Protein AF-A0A6G0JC64-F1 (afdb_monomer_lite)

Foldseek 3Di:
DDDDPVNVVVVVVVVVVVVVVVVVCQQPDQAPDKFWDWDFADAADPLRDPSHFDQVDPVPDPPDRGDRPQDDSSRTDIWIWTGGPFKIWIQDPNDNDIDIDGPVVQDDPVPPPDDDDDPPRPDDDPDAAEAEAEEEPPDDPVVVVVVVVVVVVVVVVGDPRHHYWYWYDYQWIWTWDPPDPPDIDIDIHGPVDDDDPVRD

Secondary structure (DSSP, 8-state):
----HHHHHHHHHHHHHHHHHHHHHHHH-S-SEEEEEEEEPPBPBTTB-SSSB-----TT-TT--------GGGGEEEEEEEE-SSEEEEE-SSSS-EEEEEGGGSS-TTS----S-------SS-PPPEEEEEEE--S-HHHHHHHHHHHHHHHHTS-TT-EEEEEEESSEEEEEE---SS--EEEEEETTS---TT--

InterPro domains:
  IPR006896 Sec23/Sec24, trunk domain [PF04811] (126-200)
  IPR012478 GSG1-like [PF07803] (6-111)
  IPR036465 von Willebrand factor A-like domain superfamily [G3DSA:3.40.50.410] (127-200)
  IPR036465 von Willebrand factor A-like domain superfamily [SSF53300] (128-199)
  IPR037364 Protein transport protein Sec23 [PTHR11141] (127-200)

Radius of gyration: 28.79 Å; chains: 1; bounding box: 60×41×97 Å

Structure (mmCIF, N/CA/C/O backbone):
data_AF-A0A6G0JC64-F1
#
_entry.id   AF-A0A6G0JC64-F1
#
loop_
_atom_site.group_PDB
_atom_site.id
_atom_site.type_symbol
_atom_site.label_atom_id
_atom_site.label_alt_id
_atom_site.label_comp_id
_atom_site.label_asym_id
_atom_site.label_entity_id
_atom_site.label_seq_id
_atom_site.pdbx_PDB_ins_code
_atom_site.Cartn_x
_atom_site.Cartn_y
_atom_site.Cartn_z
_atom_site.occupancy
_atom_site.B_iso_or_equiv
_atom_site.auth_seq_id
_atom_site.auth_comp_id
_atom_site.auth_asym_id
_atom_site.auth_atom_id
_atom_site.pdbx_PDB_model_num
ATOM 1 N N . MET A 1 1 ? 3.961 -5.144 64.491 1.00 47.62 1 MET A N 1
ATOM 2 C CA . MET A 1 1 ? 4.486 -3.776 64.262 1.00 47.62 1 MET A CA 1
ATOM 3 C C . MET A 1 1 ? 3.365 -2.904 63.701 1.00 47.62 1 MET A C 1
ATOM 5 O O . MET A 1 1 ? 2.869 -3.201 62.625 1.00 47.62 1 MET A O 1
ATOM 9 N N . LYS A 1 2 ? 2.897 -1.884 64.439 1.00 52.53 2 LYS A N 1
ATOM 10 C CA . LYS A 1 2 ? 1.881 -0.928 63.954 1.00 52.53 2 LYS A CA 1
ATOM 11 C C . LYS A 1 2 ? 2.565 0.073 63.019 1.00 52.53 2 LYS A C 1
ATOM 13 O O . LYS A 1 2 ? 3.224 0.995 63.485 1.00 52.53 2 LYS A O 1
ATOM 18 N N . THR A 1 3 ? 2.426 -0.098 61.709 1.00 57.31 3 THR A N 1
ATOM 19 C CA . THR A 1 3 ? 2.830 0.934 60.742 1.00 57.31 3 THR A CA 1
ATOM 20 C C . THR A 1 3 ? 1.951 2.172 60.947 1.00 57.31 3 THR A C 1
ATOM 22 O O . THR A 1 3 ? 0.728 2.094 60.806 1.00 57.31 3 THR A O 1
ATOM 25 N N . SER A 1 4 ? 2.566 3.297 61.323 1.00 67.69 4 SER A N 1
ATOM 26 C CA . SER A 1 4 ? 1.898 4.587 61.554 1.00 67.69 4 SER A CA 1
ATOM 27 C C . SER A 1 4 ? 1.113 5.042 60.315 1.00 67.69 4 SER A C 1
ATOM 29 O O . SER A 1 4 ? 1.555 4.823 59.188 1.00 67.69 4 SER A O 1
ATOM 31 N N . SER A 1 5 ? -0.040 5.698 60.496 1.00 65.44 5 SER A N 1
ATOM 32 C CA . SER A 1 5 ? -0.856 6.239 59.393 1.00 65.44 5 SER A CA 1
ATOM 33 C C . SER A 1 5 ? -0.048 7.145 58.457 1.00 65.44 5 SER A C 1
ATOM 35 O O . SER A 1 5 ? -0.212 7.060 57.245 1.00 65.44 5 SER A O 1
ATOM 37 N N . ARG A 1 6 ? 0.905 7.909 59.010 1.00 71.19 6 ARG A N 1
ATOM 38 C CA . ARG A 1 6 ? 1.861 8.740 58.258 1.00 71.19 6 ARG A CA 1
ATOM 39 C C . ARG A 1 6 ? 2.758 7.926 57.323 1.00 71.19 6 ARG A C 1
ATOM 41 O O . ARG A 1 6 ? 3.046 8.381 56.226 1.00 71.19 6 ARG A O 1
ATOM 48 N N . CYS A 1 7 ? 3.156 6.719 57.726 1.00 74.56 7 CYS A N 1
ATOM 49 C CA . CYS A 1 7 ? 3.978 5.819 56.914 1.00 74.56 7 CYS A CA 1
ATOM 50 C C . CYS A 1 7 ? 3.194 5.287 55.701 1.00 74.56 7 CYS A C 1
ATOM 52 O O . CYS A 1 7 ? 3.742 5.220 54.607 1.00 74.56 7 CYS A O 1
ATOM 54 N N . ARG A 1 8 ? 1.888 5.013 55.854 1.00 79.12 8 ARG A N 1
ATOM 55 C CA . ARG A 1 8 ? 1.011 4.605 54.738 1.00 79.12 8 ARG A CA 1
ATOM 56 C C . ARG A 1 8 ? 0.777 5.732 53.729 1.00 79.12 8 ARG A C 1
ATOM 58 O O . ARG A 1 8 ? 0.785 5.480 52.528 1.00 79.12 8 ARG A O 1
ATOM 65 N N . THR A 1 9 ? 0.600 6.967 54.202 1.00 81.50 9 THR A N 1
ATOM 66 C CA . THR A 1 9 ? 0.446 8.139 53.325 1.00 81.50 9 THR A CA 1
ATOM 67 C C . THR A 1 9 ? 1.731 8.435 52.553 1.00 81.50 9 THR A C 1
ATOM 69 O O . THR A 1 9 ? 1.666 8.659 51.350 1.00 81.50 9 THR A O 1
ATOM 72 N N . LEU A 1 10 ? 2.894 8.363 53.211 1.00 86.25 10 LEU A N 1
ATOM 73 C CA . LEU A 1 10 ? 4.200 8.520 52.558 1.00 86.25 10 LEU A CA 1
ATOM 74 C C . LEU A 1 10 ? 4.425 7.453 51.484 1.00 86.25 10 LEU A C 1
ATOM 76 O O . LEU A 1 10 ? 4.795 7.791 50.367 1.00 86.25 10 LEU A O 1
ATOM 80 N N . LEU A 1 11 ? 4.117 6.189 51.795 1.00 87.00 11 LEU A N 1
ATOM 81 C CA . LEU A 1 11 ? 4.228 5.085 50.842 1.00 87.00 11 LEU A CA 1
ATOM 82 C C . LEU A 1 11 ? 3.331 5.299 49.611 1.00 87.00 11 LEU A C 1
ATOM 84 O O . LEU A 1 11 ? 3.778 5.102 48.487 1.00 87.00 11 LEU A O 1
ATOM 88 N N . SER A 1 12 ? 2.086 5.743 49.814 1.00 87.94 12 SER A N 1
ATOM 89 C CA . SER A 1 12 ? 1.147 6.032 48.722 1.00 87.94 12 SER A CA 1
ATOM 90 C C . SER A 1 12 ? 1.631 7.180 47.834 1.00 87.94 12 SER A C 1
ATOM 92 O O . SER A 1 12 ? 1.629 7.058 46.610 1.00 87.94 12 SER A O 1
ATOM 94 N N . VAL A 1 13 ? 2.103 8.276 48.434 1.00 92.75 13 VAL A N 1
ATOM 95 C CA . VAL A 1 13 ? 2.650 9.413 47.681 1.00 92.75 13 VAL A CA 1
ATOM 96 C C . VAL A 1 13 ? 3.868 8.973 46.870 1.00 92.75 13 VAL A C 1
ATOM 98 O O . VAL A 1 13 ? 3.916 9.231 45.671 1.00 92.75 13 VAL A O 1
ATOM 101 N N . SER A 1 14 ? 4.803 8.233 47.473 1.00 91.81 14 SER A N 1
ATOM 102 C CA . SER A 1 14 ? 5.968 7.698 46.761 1.00 91.81 14 SER A CA 1
ATOM 103 C C . SER A 1 14 ? 5.574 6.789 45.594 1.00 91.81 14 SER A C 1
ATOM 105 O O . SER A 1 14 ? 6.099 6.959 44.498 1.00 91.81 14 SER A O 1
ATOM 107 N N . LEU A 1 15 ? 4.618 5.873 45.783 1.00 91.75 15 LEU A N 1
ATOM 108 C CA . LEU A 1 15 ? 4.133 4.989 44.715 1.00 91.75 15 LEU A CA 1
ATOM 109 C C . LEU A 1 15 ? 3.489 5.764 43.559 1.00 91.75 15 LEU A C 1
ATOM 111 O O . LEU A 1 15 ? 3.714 5.416 42.403 1.00 91.75 15 LEU A O 1
ATOM 115 N N . ASN A 1 16 ? 2.746 6.835 43.847 1.00 93.38 16 ASN A N 1
ATOM 116 C CA . ASN A 1 16 ? 2.176 7.700 42.811 1.00 93.38 16 ASN A CA 1
ATOM 117 C C . ASN A 1 16 ? 3.259 8.463 42.035 1.00 93.38 16 ASN A C 1
ATOM 119 O O . ASN A 1 16 ? 3.164 8.572 40.816 1.00 93.38 16 ASN A O 1
ATOM 123 N N . PHE A 1 17 ? 4.314 8.937 42.704 1.00 95.44 17 PHE A N 1
ATOM 124 C CA . PHE A 1 17 ? 5.460 9.544 42.019 1.00 95.44 17 PHE A CA 1
ATOM 125 C C . PHE A 1 17 ? 6.176 8.550 41.101 1.00 95.44 17 PHE A C 1
ATOM 127 O O . PHE A 1 17 ? 6.481 8.891 39.961 1.00 95.44 17 PHE A O 1
ATOM 134 N N . PHE A 1 18 ? 6.395 7.312 41.557 1.00 94.50 18 PHE A N 1
ATOM 135 C CA . PHE A 1 18 ? 6.964 6.263 40.707 1.00 94.50 18 PHE A CA 1
ATOM 136 C C . PHE A 1 18 ? 6.046 5.922 39.528 1.00 94.50 18 PHE A C 1
ATOM 138 O O . PHE A 1 18 ? 6.525 5.800 38.404 1.00 94.50 18 PHE A O 1
ATOM 145 N N . ALA A 1 19 ? 4.732 5.830 39.749 1.00 93.81 19 ALA A N 1
ATOM 146 C CA . ALA A 1 19 ? 3.764 5.590 38.682 1.00 93.81 19 ALA A CA 1
ATOM 147 C C . ALA A 1 19 ? 3.762 6.721 37.639 1.00 93.81 19 ALA A C 1
ATOM 149 O O . ALA A 1 19 ? 3.740 6.451 36.436 1.00 93.81 19 ALA A O 1
ATOM 150 N N . LEU A 1 20 ? 3.842 7.980 38.082 1.00 93.06 20 LEU A N 1
ATOM 151 C CA . LEU A 1 20 ? 3.943 9.139 37.199 1.00 93.06 20 LEU A CA 1
ATOM 152 C C . LEU A 1 20 ? 5.249 9.111 36.398 1.00 93.06 20 LEU A C 1
ATOM 154 O O . LEU A 1 20 ? 5.228 9.340 35.193 1.00 93.06 20 LEU A O 1
ATOM 158 N N . PHE A 1 21 ? 6.370 8.781 37.045 1.00 93.88 21 PHE A N 1
ATOM 159 C CA . PHE A 1 21 ? 7.664 8.656 36.381 1.00 93.88 21 PHE A CA 1
ATOM 160 C C . PHE A 1 21 ? 7.626 7.590 35.282 1.00 93.88 21 PHE A C 1
ATOM 162 O O . PHE A 1 21 ? 7.929 7.902 34.135 1.00 93.88 21 PHE A O 1
ATOM 169 N N . PHE A 1 22 ?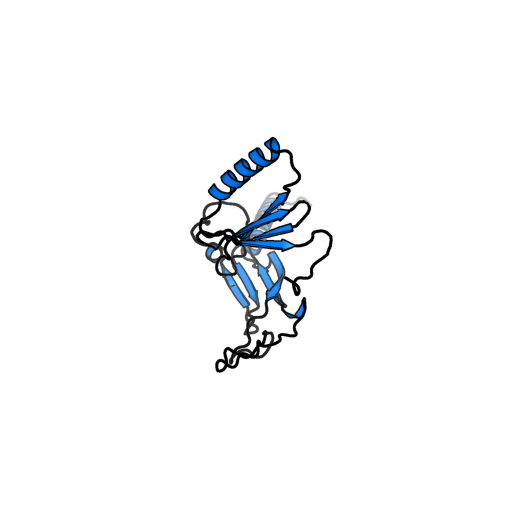 7.159 6.374 35.588 1.00 89.69 22 PHE A N 1
ATOM 170 C CA . PHE A 1 22 ? 7.031 5.311 34.585 1.00 89.69 22 PHE A CA 1
ATOM 171 C C . PHE A 1 22 ? 6.069 5.677 33.457 1.00 89.69 22 PHE A C 1
ATOM 173 O O . PHE A 1 22 ? 6.342 5.358 32.302 1.00 89.69 22 PHE A O 1
ATOM 180 N N . SER A 1 23 ? 4.982 6.387 33.766 1.00 90.94 23 SER A N 1
ATOM 181 C CA . SER A 1 23 ? 4.055 6.882 32.746 1.00 90.94 23 SER A CA 1
ATOM 182 C C . SER A 1 23 ? 4.748 7.883 31.820 1.00 90.94 23 SER A C 1
ATOM 184 O O . SER A 1 23 ? 4.704 7.724 30.607 1.00 90.94 23 SER A O 1
ATOM 186 N N . ILE A 1 24 ? 5.457 8.875 32.364 1.00 89.44 24 ILE A N 1
ATOM 187 C CA . ILE A 1 24 ? 6.187 9.873 31.568 1.00 89.44 24 ILE A CA 1
ATOM 188 C C . ILE A 1 24 ? 7.279 9.205 30.722 1.00 89.44 24 ILE A C 1
ATOM 190 O O . ILE A 1 24 ? 7.394 9.495 29.533 1.00 89.44 24 ILE A O 1
ATOM 194 N N . THR A 1 25 ? 8.049 8.275 31.295 1.00 87.00 25 THR A N 1
ATOM 195 C CA . THR A 1 25 ? 9.066 7.519 30.553 1.00 87.00 25 THR A CA 1
ATOM 196 C C . THR A 1 25 ? 8.441 6.703 29.424 1.00 87.00 25 THR A C 1
ATOM 198 O O . THR A 1 25 ? 8.985 6.682 28.321 1.00 87.00 25 THR A O 1
ATOM 201 N N . ALA A 1 26 ? 7.278 6.089 29.657 1.00 84.94 26 ALA A N 1
ATOM 202 C CA . ALA A 1 26 ? 6.531 5.410 28.609 1.00 84.94 26 ALA A CA 1
ATOM 203 C C . ALA A 1 26 ? 6.077 6.394 27.519 1.00 84.94 26 ALA A C 1
ATOM 205 O O . ALA A 1 26 ? 6.248 6.109 26.347 1.00 84.94 26 ALA A O 1
ATOM 206 N N . PHE A 1 27 ? 5.581 7.587 27.844 1.00 84.06 27 PHE A N 1
ATOM 207 C CA . PHE A 1 27 ? 5.155 8.548 26.814 1.00 84.06 27 PHE A CA 1
ATOM 208 C C . PHE A 1 27 ? 6.303 9.121 25.967 1.00 84.06 27 PHE A C 1
ATOM 210 O O . PHE A 1 27 ? 6.076 9.490 24.815 1.00 84.06 27 PHE A O 1
ATOM 217 N N . ILE A 1 28 ? 7.513 9.215 26.524 1.00 83.00 28 ILE A N 1
ATOM 218 C CA . ILE A 1 28 ? 8.681 9.803 25.846 1.00 83.00 28 ILE A CA 1
ATOM 219 C C . ILE A 1 28 ? 9.498 8.748 25.088 1.00 83.00 28 ILE A C 1
ATOM 221 O O . ILE A 1 28 ? 10.202 9.089 24.139 1.00 83.00 28 ILE A O 1
ATOM 225 N N . THR A 1 29 ? 9.432 7.472 25.481 1.00 87.94 29 THR A N 1
ATOM 226 C CA . THR A 1 29 ? 10.233 6.442 24.811 1.00 87.94 29 THR A CA 1
ATOM 227 C C . THR A 1 29 ? 9.787 6.219 23.368 1.00 87.94 29 THR A C 1
ATOM 229 O O . THR A 1 29 ? 8.597 6.159 23.055 1.00 87.94 29 THR A O 1
ATOM 232 N N . ASN A 1 30 ? 10.773 6.047 22.488 1.00 81.94 30 ASN A N 1
ATOM 233 C CA . ASN A 1 30 ? 10.575 5.803 21.060 1.00 81.94 30 ASN A CA 1
ATOM 234 C C . ASN A 1 30 ? 10.652 4.317 20.686 1.00 81.94 30 ASN A C 1
ATOM 236 O O . ASN A 1 30 ? 10.781 3.985 19.514 1.00 81.94 30 ASN A O 1
ATOM 240 N N . TYR A 1 31 ? 10.582 3.430 21.679 1.00 86.69 31 TYR A N 1
ATOM 241 C CA . TYR A 1 31 ? 10.773 1.984 21.530 1.00 86.69 31 TYR A CA 1
ATOM 242 C C . TYR A 1 31 ? 9.509 1.190 21.878 1.00 86.69 31 TYR A C 1
ATOM 244 O O . TYR A 1 31 ? 9.585 0.106 22.448 1.00 86.69 31 TYR A O 1
ATOM 252 N N . TRP A 1 32 ? 8.329 1.735 21.577 1.00 85.38 32 TRP A N 1
ATOM 253 C CA . TRP A 1 32 ? 7.066 1.028 21.823 1.00 85.38 32 TRP A CA 1
ATOM 254 C C . TRP A 1 32 ? 6.934 -0.180 20.910 1.00 85.38 32 TRP A C 1
ATOM 256 O O . TRP A 1 32 ? 6.569 -1.265 21.354 1.00 85.38 32 TRP A O 1
ATOM 266 N N . CYS A 1 33 ? 7.270 0.022 19.638 1.00 82.31 33 CYS A N 1
ATOM 267 C CA . CYS A 1 33 ? 7.334 -1.029 18.642 1.00 82.31 33 CYS A CA 1
ATOM 268 C C . CYS A 1 33 ? 8.705 -0.978 17.984 1.00 82.31 33 CYS A C 1
ATOM 270 O O . CYS A 1 33 ? 9.116 0.065 17.477 1.00 82.31 33 CYS A O 1
ATOM 272 N N . VAL A 1 34 ? 9.393 -2.114 17.990 1.00 89.06 34 VAL A N 1
ATOM 273 C CA . VAL A 1 34 ? 10.654 -2.311 17.279 1.00 89.06 34 VAL A CA 1
ATOM 274 C C . VAL A 1 34 ? 10.408 -3.370 16.222 1.00 89.06 34 VAL A C 1
ATOM 276 O O . VAL A 1 34 ? 9.784 -4.396 16.499 1.00 89.06 34 VAL A O 1
ATOM 279 N N . GLY A 1 35 ? 10.864 -3.115 15.004 1.00 87.00 35 GLY A N 1
ATOM 280 C CA . GLY A 1 35 ? 10.650 -4.036 13.906 1.00 87.00 35 GLY A CA 1
ATOM 281 C C . GLY A 1 35 ? 11.587 -3.794 12.741 1.00 87.00 35 GLY A C 1
ATOM 282 O O . GLY A 1 35 ? 12.363 -2.843 12.698 1.00 87.00 35 GLY A O 1
ATOM 283 N N . THR A 1 36 ? 11.493 -4.692 11.771 1.00 85.75 36 THR A N 1
ATOM 284 C CA . THR A 1 36 ? 12.200 -4.579 10.500 1.00 85.75 36 THR A CA 1
ATOM 285 C C . THR A 1 36 ? 11.186 -4.412 9.386 1.00 85.75 36 THR A C 1
ATOM 287 O O . THR A 1 36 ? 10.270 -5.228 9.257 1.00 85.75 36 THR A O 1
ATOM 290 N N . GLN A 1 37 ? 11.350 -3.386 8.561 1.00 78.38 37 GLN A N 1
ATOM 291 C CA . GLN A 1 37 ? 10.519 -3.165 7.387 1.00 78.38 37 GLN A CA 1
ATOM 292 C C . GLN A 1 37 ? 11.254 -3.627 6.130 1.00 78.38 37 GLN A C 1
ATOM 294 O O . GLN A 1 37 ? 12.411 -3.276 5.914 1.00 78.38 37 GLN A O 1
ATOM 299 N N . ARG A 1 38 ? 10.568 -4.385 5.270 1.00 81.38 38 ARG A N 1
ATOM 300 C CA . ARG A 1 38 ? 11.043 -4.671 3.911 1.00 81.38 38 ARG A CA 1
ATOM 301 C C . ARG A 1 38 ? 10.841 -3.435 3.038 1.00 81.38 38 ARG A C 1
ATOM 303 O O . ARG A 1 38 ? 9.704 -3.023 2.819 1.00 81.38 38 ARG A O 1
ATOM 310 N N . VAL A 1 39 ? 11.926 -2.860 2.532 1.00 78.56 39 VAL A N 1
ATOM 311 C CA . VAL A 1 39 ? 11.917 -1.679 1.657 1.00 78.56 39 VAL A CA 1
ATOM 312 C C . VAL A 1 39 ? 12.642 -2.018 0.361 1.00 78.56 39 VAL A C 1
ATOM 314 O O . VAL A 1 39 ? 13.636 -2.737 0.373 1.00 78.56 39 VAL A O 1
ATOM 317 N N . ALA A 1 40 ? 12.141 -1.538 -0.777 1.00 74.81 40 ALA A N 1
ATOM 318 C CA . ALA A 1 40 ? 12.812 -1.745 -2.057 1.00 74.81 40 ALA A CA 1
ATOM 319 C C . ALA A 1 40 ? 14.183 -1.049 -2.064 1.00 74.81 40 ALA A C 1
ATOM 321 O O . ALA A 1 40 ? 14.303 0.097 -1.624 1.00 74.81 40 ALA A O 1
ATOM 322 N N . LYS A 1 41 ? 15.208 -1.730 -2.584 1.00 79.75 41 LYS A N 1
ATOM 323 C CA . LYS A 1 41 ? 16.545 -1.153 -2.747 1.00 79.75 41 LYS A CA 1
ATOM 324 C C . LYS A 1 41 ? 16.490 0.081 -3.662 1.00 79.75 41 LYS A C 1
ATOM 326 O O . LYS A 1 41 ? 15.889 0.014 -4.739 1.00 79.75 41 LYS A O 1
ATOM 331 N N . PRO A 1 42 ? 17.103 1.211 -3.264 1.00 77.19 42 PRO A N 1
ATOM 332 C CA . PRO A 1 42 ? 17.191 2.388 -4.120 1.00 77.19 42 PRO A CA 1
ATOM 333 C C . PRO A 1 42 ? 18.097 2.108 -5.326 1.00 77.19 42 PRO A C 1
ATOM 335 O O . PRO A 1 42 ? 18.870 1.151 -5.331 1.00 77.19 42 PRO A O 1
ATOM 338 N N . LYS A 1 43 ? 18.026 2.953 -6.357 1.00 74.56 43 LYS A N 1
ATOM 339 C CA . LYS A 1 43 ? 18.935 2.854 -7.509 1.00 74.56 43 LYS A CA 1
ATOM 340 C C . LYS A 1 43 ? 20.364 3.200 -7.091 1.00 74.56 43 LYS A C 1
ATOM 342 O O . LYS A 1 43 ? 20.557 4.123 -6.300 1.00 74.56 43 LYS A O 1
ATOM 347 N N . CYS A 1 44 ? 21.349 2.491 -7.635 1.00 74.19 44 CYS A N 1
ATOM 348 C CA . CYS A 1 44 ? 22.747 2.853 -7.416 1.00 74.19 44 CYS A CA 1
ATOM 349 C C . CYS A 1 44 ? 23.038 4.238 -8.010 1.00 74.19 44 CYS A C 1
ATOM 351 O O . CYS A 1 44 ? 22.551 4.587 -9.087 1.00 74.19 44 CYS A O 1
ATOM 353 N N . SER A 1 45 ? 23.814 5.038 -7.283 1.00 69.19 45 SER A N 1
ATOM 354 C CA . SER A 1 45 ? 24.246 6.375 -7.696 1.00 69.19 45 SER A CA 1
ATOM 355 C C . SER A 1 45 ? 25.764 6.476 -7.561 1.00 69.19 45 SER A C 1
ATOM 357 O O . SER A 1 45 ? 26.400 5.598 -6.982 1.00 69.19 45 SER A O 1
ATOM 359 N N . LYS A 1 46 ? 26.374 7.566 -8.041 1.00 71.75 46 LYS A N 1
ATOM 360 C CA . LYS A 1 46 ? 27.825 7.785 -7.875 1.00 71.75 46 LYS A CA 1
ATOM 361 C C . LYS A 1 46 ? 28.273 7.802 -6.406 1.00 71.75 46 LYS A C 1
ATOM 363 O O . LYS A 1 46 ? 29.446 7.574 -6.140 1.00 71.75 46 LYS A O 1
ATOM 368 N N . LEU A 1 47 ? 27.351 8.077 -5.481 1.00 66.38 47 LEU A N 1
ATOM 369 C CA . LEU A 1 47 ? 27.601 8.098 -4.041 1.00 66.38 47 LEU A CA 1
ATOM 370 C C . LEU A 1 47 ? 27.327 6.736 -3.380 1.00 66.38 47 LEU A C 1
ATOM 372 O O . LEU A 1 47 ? 27.872 6.450 -2.322 1.00 66.38 47 LEU A O 1
ATOM 376 N N . ARG A 1 48 ? 26.494 5.890 -4.002 1.00 67.81 48 ARG A N 1
ATOM 377 C CA . ARG A 1 48 ? 25.971 4.661 -3.401 1.00 67.81 48 ARG A CA 1
ATOM 378 C C . ARG A 1 48 ? 26.185 3.460 -4.317 1.00 67.81 48 ARG A C 1
ATOM 380 O O . ARG A 1 48 ? 25.453 3.279 -5.290 1.00 67.81 48 ARG A O 1
ATOM 387 N N . THR A 1 49 ? 27.160 2.630 -3.953 1.00 64.88 49 THR A N 1
ATOM 388 C CA . THR A 1 49 ? 27.564 1.416 -4.686 1.00 64.88 49 THR A CA 1
ATOM 389 C C . THR A 1 49 ? 27.171 0.110 -3.986 1.00 64.88 49 THR A C 1
ATOM 391 O O . THR A 1 49 ? 27.242 -0.951 -4.600 1.00 64.88 49 THR A O 1
ATOM 394 N N . HIS A 1 50 ? 26.736 0.165 -2.721 1.00 68.69 50 HIS A N 1
ATOM 395 C CA . HIS A 1 50 ? 26.312 -0.995 -1.930 1.00 68.69 50 HIS A CA 1
ATOM 396 C C . HIS A 1 50 ? 24.824 -0.902 -1.541 1.00 68.69 50 HIS A C 1
ATOM 398 O O . HIS A 1 50 ? 24.279 0.189 -1.361 1.00 68.69 50 HIS A O 1
ATOM 404 N N . GLN A 1 51 ? 24.156 -2.060 -1.412 1.00 73.56 51 GLN A N 1
ATOM 405 C CA . GLN A 1 51 ? 22.724 -2.174 -1.068 1.00 73.56 51 GLN A CA 1
ATOM 406 C C . GLN A 1 51 ? 21.810 -1.309 -1.962 1.00 73.56 51 GLN A C 1
ATOM 408 O O . GLN A 1 51 ? 20.934 -0.586 -1.485 1.00 73.56 51 GLN A O 1
ATOM 413 N N . CYS A 1 52 ? 22.045 -1.352 -3.269 1.00 73.75 52 CYS A N 1
ATOM 414 C CA . CYS A 1 52 ? 21.301 -0.613 -4.280 1.00 73.75 52 CYS A CA 1
ATOM 415 C C . CYS A 1 52 ? 21.090 -1.498 -5.514 1.00 73.75 52 CYS A C 1
ATOM 417 O O . CYS A 1 52 ? 21.818 -2.471 -5.705 1.00 73.75 52 CYS A O 1
ATOM 419 N N . ILE A 1 53 ? 20.084 -1.179 -6.329 1.00 73.94 53 ILE A N 1
ATOM 420 C CA . ILE A 1 53 ? 19.838 -1.874 -7.594 1.00 73.94 53 ILE A CA 1
ATOM 421 C C . ILE A 1 53 ? 20.555 -1.116 -8.703 1.00 73.94 53 ILE A C 1
ATOM 423 O O . ILE A 1 53 ? 20.219 0.038 -8.999 1.00 73.94 53 ILE A O 1
ATOM 427 N N . ASP A 1 54 ? 21.534 -1.772 -9.317 1.00 71.00 54 ASP A N 1
ATOM 428 C CA . ASP A 1 54 ? 22.183 -1.271 -10.518 1.00 71.00 54 ASP A CA 1
ATOM 429 C C . ASP A 1 54 ? 21.389 -1.723 -11.748 1.00 71.00 54 ASP A C 1
ATOM 431 O O . ASP A 1 54 ? 21.314 -2.907 -12.078 1.00 71.00 54 ASP A O 1
ATOM 435 N N . TYR A 1 55 ? 20.767 -0.757 -12.418 1.00 65.06 55 TYR A N 1
ATOM 436 C CA . TYR A 1 55 ? 20.085 -0.977 -13.691 1.00 65.06 55 TYR A CA 1
ATOM 437 C C . TYR A 1 55 ? 21.000 -0.703 -14.887 1.00 65.06 55 TYR A C 1
ATOM 439 O O . TYR A 1 55 ? 20.494 -0.554 -15.994 1.00 65.06 55 TYR A O 1
ATOM 447 N N . GLY A 1 56 ? 22.323 -0.610 -14.695 1.00 58.47 56 GLY A N 1
ATOM 448 C CA . GLY A 1 56 ? 23.304 -0.500 -15.774 1.00 58.47 56 GLY A CA 1
ATOM 449 C C . GLY A 1 56 ? 23.033 0.665 -16.724 1.00 58.47 56 GLY A C 1
ATOM 450 O O . GLY A 1 56 ? 23.266 0.548 -17.929 1.00 58.47 56 GLY A O 1
ATOM 451 N N . VAL A 1 57 ? 22.488 1.768 -16.202 1.00 56.38 57 VAL A N 1
ATOM 452 C CA . VAL A 1 57 ? 22.169 2.950 -17.002 1.00 56.38 57 VAL A CA 1
ATOM 453 C C . VAL A 1 57 ? 23.447 3.761 -17.164 1.00 56.38 57 VAL A C 1
ATOM 455 O O . VAL A 1 57 ? 23.766 4.620 -16.349 1.00 56.38 57 VAL A O 1
ATOM 458 N N . ASN A 1 58 ? 24.177 3.507 -18.247 1.00 53.72 58 ASN A N 1
ATOM 459 C CA . ASN A 1 58 ? 24.937 4.593 -18.849 1.00 53.72 58 ASN A CA 1
ATOM 460 C C . ASN A 1 58 ? 23.907 5.510 -19.515 1.00 53.72 58 ASN A C 1
ATOM 462 O O . ASN A 1 58 ? 23.216 5.081 -20.436 1.00 53.72 58 ASN A O 1
ATOM 466 N N . GLU A 1 59 ? 23.803 6.757 -19.050 1.00 53.31 59 GLU A N 1
ATOM 467 C CA . GLU A 1 59 ? 22.873 7.788 -19.557 1.00 53.31 59 GLU A CA 1
ATOM 468 C C . GLU A 1 59 ? 22.999 8.064 -21.070 1.00 53.31 59 GLU A C 1
ATOM 470 O O . GLU A 1 59 ? 22.206 8.807 -21.639 1.00 53.31 59 GLU A O 1
ATOM 475 N N . THR A 1 60 ? 23.989 7.474 -21.738 1.00 56.28 60 THR A N 1
ATOM 476 C CA . THR A 1 60 ? 24.355 7.753 -23.124 1.00 56.28 60 THR A CA 1
ATOM 477 C C . THR A 1 60 ? 23.608 6.937 -24.180 1.00 56.28 60 THR A C 1
ATOM 479 O O . THR A 1 60 ? 23.699 7.312 -25.341 1.00 56.28 60 THR A O 1
ATOM 482 N N . ASP A 1 61 ? 22.867 5.871 -23.837 1.00 55.12 61 ASP A N 1
ATOM 483 C CA . ASP A 1 61 ? 22.161 5.055 -24.845 1.00 55.12 61 ASP A CA 1
ATOM 484 C C . ASP A 1 61 ? 20.742 4.623 -24.416 1.00 55.12 61 ASP A C 1
ATOM 486 O O . ASP A 1 61 ? 20.587 3.656 -23.664 1.00 55.12 61 ASP A O 1
ATOM 490 N N . PRO A 1 62 ? 19.675 5.258 -24.941 1.00 57.22 62 PRO A N 1
ATOM 491 C CA . PRO A 1 62 ? 18.288 4.882 -24.644 1.00 57.22 62 PRO A CA 1
ATOM 492 C C . PRO A 1 62 ? 17.854 3.536 -25.261 1.00 57.22 62 PRO A C 1
ATOM 494 O O . PRO A 1 62 ? 16.781 3.037 -24.935 1.00 57.22 62 PRO A O 1
ATOM 497 N N . ASN A 1 63 ? 18.675 2.926 -26.125 1.00 57.66 63 ASN A N 1
ATOM 498 C CA . ASN A 1 63 ? 18.362 1.674 -26.831 1.00 57.66 63 ASN A CA 1
ATOM 499 C C . ASN A 1 63 ? 18.941 0.404 -26.181 1.00 57.66 63 ASN A C 1
ATOM 501 O O . ASN A 1 63 ? 18.767 -0.695 -26.714 1.00 57.66 63 ASN A O 1
ATOM 505 N N . LYS A 1 64 ? 19.641 0.511 -25.046 1.00 47.12 64 LYS A N 1
ATOM 506 C CA . LYS A 1 64 ? 20.249 -0.653 -24.394 1.00 47.12 64 LYS A CA 1
ATOM 507 C C . LYS A 1 64 ? 19.282 -1.267 -23.377 1.00 47.12 64 LYS A C 1
ATOM 509 O O . LYS A 1 64 ? 19.112 -0.750 -22.279 1.00 47.12 64 LYS A O 1
ATOM 514 N N . VAL A 1 65 ? 18.667 -2.396 -23.735 1.00 53.19 65 VAL A N 1
ATOM 515 C CA . VAL A 1 65 ? 17.846 -3.202 -22.814 1.00 53.19 65 VAL A CA 1
ATOM 516 C C . VAL A 1 65 ? 18.752 -3.778 -21.725 1.00 53.19 65 VAL A C 1
ATOM 518 O O . VAL A 1 65 ? 19.633 -4.590 -22.016 1.00 53.19 65 VAL A O 1
ATOM 521 N N . VAL A 1 66 ? 18.561 -3.346 -20.476 1.00 54.06 66 VAL A N 1
ATOM 522 C CA . VAL A 1 66 ? 19.330 -3.853 -19.335 1.00 54.06 66 VAL A CA 1
ATOM 523 C C . VAL A 1 66 ? 18.552 -4.950 -18.623 1.00 54.06 66 VAL A C 1
ATOM 525 O O . VAL A 1 66 ? 17.411 -4.766 -18.205 1.00 54.06 66 VAL A O 1
ATOM 528 N N . TYR A 1 67 ? 19.199 -6.102 -18.476 1.00 49.03 67 TYR A N 1
ATOM 529 C CA . TYR A 1 67 ? 18.670 -7.238 -17.739 1.00 49.03 67 TYR A CA 1
ATOM 530 C C . TYR A 1 67 ? 19.073 -7.105 -16.266 1.00 49.03 67 TYR A C 1
ATOM 532 O O . TYR A 1 67 ? 20.254 -7.188 -15.934 1.00 49.03 67 TYR A O 1
ATOM 540 N N . SER A 1 68 ? 18.093 -6.873 -15.390 1.00 56.28 68 SER A N 1
ATOM 541 C CA . SER A 1 68 ? 18.261 -7.009 -13.940 1.00 56.28 68 SER A CA 1
ATOM 542 C C . SER A 1 68 ? 17.979 -8.462 -13.564 1.00 56.28 68 SER A C 1
ATOM 544 O O . SER A 1 68 ? 16.893 -8.977 -13.833 1.00 56.28 68 SER A O 1
ATOM 546 N N . TRP A 1 69 ? 18.975 -9.131 -12.985 1.00 56.38 69 TRP A N 1
ATOM 547 C CA . TRP A 1 69 ? 18.895 -10.544 -12.599 1.00 56.38 69 TRP A CA 1
ATOM 548 C C . TRP A 1 69 ? 18.459 -10.738 -11.135 1.00 56.38 69 TRP A C 1
ATOM 550 O O . TRP A 1 69 ? 18.459 -11.866 -10.653 1.00 56.38 69 TRP A O 1
ATOM 560 N N . GLU A 1 70 ? 18.083 -9.670 -10.418 1.00 59.78 70 GLU A N 1
ATOM 561 C CA . GLU A 1 70 ? 17.609 -9.768 -9.030 1.00 59.78 70 GLU A CA 1
ATOM 562 C C . GLU A 1 70 ? 16.163 -10.298 -8.994 1.00 59.78 70 GLU A C 1
ATOM 564 O O . GLU A 1 70 ? 15.200 -9.596 -9.318 1.00 59.78 70 GLU A O 1
ATOM 569 N N . THR A 1 71 ? 15.995 -11.562 -8.606 1.00 57.53 71 THR A N 1
ATOM 570 C CA . THR A 1 71 ? 14.688 -12.230 -8.521 1.00 57.53 71 THR A CA 1
ATOM 571 C C . THR A 1 71 ? 14.140 -12.257 -7.096 1.00 57.53 71 THR A C 1
ATOM 573 O O . THR A 1 71 ? 14.849 -12.574 -6.150 1.00 57.53 71 THR A O 1
ATOM 576 N N . GLY A 1 72 ? 12.836 -12.002 -6.939 1.00 68.69 72 GLY A N 1
ATOM 577 C CA . GLY A 1 72 ? 12.131 -12.232 -5.671 1.00 68.69 72 GLY A CA 1
ATOM 578 C C . GLY A 1 72 ? 12.527 -11.263 -4.552 1.00 68.69 72 GLY A C 1
ATOM 579 O O . GLY A 1 72 ? 12.312 -10.054 -4.692 1.00 68.69 72 GLY A O 1
ATOM 580 N N . ASP A 1 73 ? 13.048 -11.823 -3.454 1.00 63.56 73 ASP A N 1
ATOM 581 C CA . ASP A 1 73 ? 13.372 -11.144 -2.189 1.00 63.56 73 ASP A CA 1
ATOM 582 C C . ASP A 1 73 ? 14.665 -10.311 -2.243 1.00 63.56 73 ASP A C 1
ATOM 584 O O . ASP A 1 73 ? 14.825 -9.385 -1.448 1.00 63.56 73 ASP A O 1
ATOM 588 N N . ASP A 1 74 ? 15.537 -10.553 -3.225 1.00 70.56 74 ASP A N 1
ATOM 589 C CA . ASP A 1 74 ? 16.825 -9.855 -3.355 1.00 70.56 74 ASP A CA 1
ATOM 590 C C . ASP A 1 74 ? 16.677 -8.373 -3.717 1.00 70.56 74 ASP A C 1
ATOM 592 O O . ASP A 1 74 ? 17.613 -7.597 -3.558 1.00 70.56 74 ASP A O 1
ATOM 596 N N . ARG A 1 75 ? 15.492 -7.941 -4.159 1.00 72.56 75 ARG A N 1
ATOM 597 C CA . ARG A 1 75 ? 15.198 -6.533 -4.488 1.00 72.56 75 ARG A CA 1
ATOM 598 C C . ARG A 1 75 ? 14.894 -5.678 -3.260 1.00 72.56 75 ARG A C 1
ATOM 600 O O . ARG A 1 75 ? 14.679 -4.470 -3.385 1.00 72.56 75 ARG A O 1
ATOM 607 N N . PHE A 1 76 ? 14.837 -6.293 -2.083 1.00 75.19 76 PHE A N 1
ATOM 608 C CA . PHE A 1 76 ? 14.454 -5.636 -0.845 1.00 75.19 76 PHE A CA 1
ATOM 609 C C . PHE A 1 76 ? 15.613 -5.634 0.149 1.00 75.19 76 PHE A C 1
ATOM 611 O O . PHE A 1 76 ? 16.407 -6.569 0.219 1.00 75.19 76 PHE A O 1
ATOM 618 N N . LEU A 1 77 ? 15.702 -4.563 0.929 1.00 79.56 77 LEU A N 1
ATOM 619 C CA . LEU A 1 77 ? 16.497 -4.500 2.147 1.00 79.56 77 LEU A CA 1
ATOM 620 C C . LEU A 1 77 ? 15.567 -4.504 3.357 1.00 79.56 77 LEU A C 1
ATOM 622 O O . LEU A 1 77 ? 14.439 -4.008 3.303 1.00 79.56 77 LEU A O 1
ATOM 626 N N . PHE A 1 78 ? 16.052 -5.074 4.450 1.00 80.81 78 PHE A N 1
ATOM 627 C CA . PHE A 1 78 ? 15.384 -4.990 5.737 1.00 80.81 78 PHE A CA 1
ATOM 628 C C . PHE A 1 78 ? 15.957 -3.802 6.482 1.00 80.81 78 PHE A C 1
ATOM 630 O O . PHE A 1 78 ? 17.150 -3.761 6.756 1.00 80.81 78 PHE A O 1
ATOM 637 N N . ARG A 1 79 ? 15.096 -2.839 6.776 1.00 81.12 79 ARG A N 1
ATOM 638 C CA . ARG A 1 79 ? 15.457 -1.607 7.457 1.00 81.12 79 ARG A CA 1
ATOM 639 C C . ARG A 1 79 ? 14.932 -1.659 8.879 1.00 81.12 79 ARG A C 1
ATOM 641 O O . ARG A 1 79 ? 13.742 -1.936 9.069 1.00 81.12 79 ARG A O 1
ATOM 648 N N . GLN A 1 80 ? 15.799 -1.457 9.865 1.00 85.06 80 GLN A N 1
ATOM 649 C CA . GLN A 1 80 ? 15.360 -1.431 11.254 1.00 85.06 80 GLN A CA 1
ATOM 650 C C . GLN A 1 80 ? 14.640 -0.116 11.543 1.00 85.06 80 GLN A C 1
ATOM 652 O O . GLN A 1 80 ? 15.023 0.953 11.059 1.00 85.06 80 GLN A O 1
ATOM 657 N N . PHE A 1 81 ? 13.557 -0.205 12.304 1.00 87.06 81 PHE A N 1
ATOM 658 C CA . PHE A 1 81 ? 12.828 0.964 12.757 1.00 87.06 81 PHE A CA 1
ATOM 659 C C . PHE A 1 81 ? 12.331 0.765 14.182 1.00 87.06 81 PHE A C 1
ATOM 661 O O . PHE A 1 81 ? 12.007 -0.348 14.614 1.00 87.06 81 PHE A O 1
ATOM 668 N N . HIS A 1 82 ? 12.232 1.877 14.896 1.00 87.44 82 HIS A N 1
ATOM 669 C CA . HIS A 1 82 ? 11.606 1.928 16.200 1.00 87.44 82 HIS A CA 1
ATOM 670 C C . HIS A 1 82 ? 10.632 3.106 16.253 1.00 87.44 82 HIS A C 1
ATOM 672 O O . HIS A 1 82 ? 10.908 4.206 15.766 1.00 87.44 82 HIS A O 1
ATOM 678 N N . THR A 1 83 ? 9.448 2.864 16.807 1.00 83.06 83 THR A N 1
ATOM 679 C CA . THR A 1 83 ? 8.384 3.869 16.884 1.00 83.06 83 THR A CA 1
ATOM 680 C C . THR A 1 83 ? 7.971 4.107 18.324 1.00 83.06 83 THR A C 1
ATOM 682 O O . THR A 1 83 ? 7.697 3.156 19.060 1.00 83.06 83 THR A O 1
ATOM 685 N N . GLY A 1 84 ? 7.873 5.376 18.708 1.00 84.94 84 GLY A N 1
ATOM 686 C CA . GLY A 1 84 ? 7.150 5.832 19.890 1.00 84.94 84 GLY A CA 1
ATOM 687 C C . GLY A 1 84 ? 5.797 6.426 19.533 1.00 84.94 84 GLY A C 1
ATOM 688 O O . GLY A 1 84 ? 5.343 6.358 18.393 1.00 84.94 84 GLY A O 1
ATOM 689 N N . ILE A 1 85 ? 5.174 7.068 20.519 1.00 80.88 85 ILE A N 1
ATOM 690 C CA . ILE A 1 85 ? 3.922 7.812 20.320 1.00 80.88 85 ILE A CA 1
ATOM 691 C C . ILE A 1 85 ? 4.135 9.018 19.393 1.00 80.88 85 ILE A C 1
ATOM 693 O O . ILE A 1 85 ? 3.287 9.318 18.558 1.00 80.88 85 ILE A O 1
ATOM 697 N N . TRP A 1 86 ? 5.252 9.727 19.561 1.00 81.00 86 TRP A N 1
ATOM 698 C CA . TRP A 1 86 ? 5.471 11.035 18.936 1.00 81.00 86 TRP A CA 1
ATOM 699 C C . TRP A 1 86 ? 6.442 10.988 17.762 1.00 81.00 86 TRP A C 1
ATOM 701 O O . TRP A 1 86 ? 6.282 11.735 16.798 1.00 81.00 86 TRP A O 1
ATOM 711 N N . PHE A 1 87 ? 7.433 10.100 17.832 1.00 83.69 87 PHE A N 1
ATOM 712 C CA . PHE A 1 87 ? 8.507 10.012 16.853 1.00 83.69 87 PHE A CA 1
ATOM 713 C C . PHE A 1 87 ? 8.670 8.581 16.357 1.00 83.69 87 PHE A C 1
ATOM 715 O O . PHE A 1 87 ? 8.580 7.621 17.122 1.00 83.69 87 PHE A O 1
ATOM 722 N N . SER A 1 88 ? 8.947 8.454 15.067 1.00 85.62 88 SER A N 1
ATOM 723 C CA . SER A 1 88 ? 9.341 7.208 14.423 1.00 85.62 88 SER A CA 1
ATOM 724 C C . SER A 1 88 ? 10.736 7.392 13.854 1.00 85.62 88 SER A C 1
ATOM 726 O O . SER A 1 88 ? 10.947 8.299 13.048 1.00 85.62 88 SER A O 1
ATOM 728 N N . CYS A 1 89 ? 11.671 6.541 14.254 1.00 86.75 89 CYS A N 1
ATOM 729 C CA . CYS A 1 89 ? 13.041 6.565 13.766 1.00 86.75 89 CYS A CA 1
ATOM 730 C C . CYS A 1 89 ? 13.314 5.328 12.920 1.00 86.75 89 CYS A C 1
ATOM 732 O O . CYS A 1 89 ? 12.855 4.225 13.220 1.00 86.75 89 CYS A O 1
ATOM 734 N N . GLU A 1 90 ? 14.022 5.541 11.822 1.00 86.81 90 GLU A N 1
ATOM 735 C CA . GLU A 1 90 ? 14.333 4.520 10.833 1.00 86.81 90 GLU A CA 1
ATOM 736 C C . GLU A 1 90 ? 15.828 4.609 10.515 1.00 86.81 90 GLU A C 1
ATOM 738 O O . GLU A 1 90 ? 16.336 5.698 10.236 1.00 86.81 90 GLU A O 1
ATOM 743 N N . GLU A 1 91 ? 16.526 3.476 10.540 1.00 82.81 91 GLU A N 1
ATOM 744 C CA . GLU A 1 91 ? 17.966 3.368 10.261 1.00 82.81 91 GLU A CA 1
ATOM 745 C C . GLU A 1 91 ? 18.295 3.994 8.904 1.00 82.81 91 GLU A C 1
ATOM 747 O O . GLU A 1 91 ? 17.622 3.707 7.932 1.00 82.81 91 GLU A O 1
ATOM 752 N N . ASN A 1 92 ? 19.244 4.904 8.770 1.00 79.44 92 ASN A N 1
ATOM 753 C CA . ASN A 1 92 ? 19.551 5.520 7.484 1.00 79.44 92 ASN A CA 1
ATOM 754 C C . ASN A 1 92 ? 20.160 4.473 6.542 1.00 79.44 92 ASN A C 1
ATOM 756 O O . ASN A 1 92 ? 20.876 3.567 6.944 1.00 79.44 92 ASN A O 1
ATOM 760 N N . ILE A 1 93 ? 19.815 4.567 5.262 1.00 70.38 93 ILE A N 1
ATOM 761 C CA . ILE A 1 93 ? 20.301 3.611 4.276 1.00 70.38 93 ILE A CA 1
ATOM 762 C C . ILE A 1 93 ? 21.696 4.014 3.778 1.00 70.38 93 ILE A C 1
ATOM 764 O O . ILE A 1 93 ? 22.397 3.171 3.223 1.00 70.38 93 ILE A O 1
ATOM 768 N N . ASP A 1 94 ? 22.056 5.300 3.846 1.00 68.25 94 ASP A N 1
ATOM 769 C CA . ASP A 1 94 ? 23.342 5.828 3.359 1.00 68.25 94 ASP A CA 1
ATOM 770 C C . ASP A 1 94 ? 24.428 5.874 4.452 1.00 68.25 94 ASP A C 1
ATOM 772 O O . ASP A 1 94 ? 25.605 5.771 4.123 1.00 68.25 94 ASP A O 1
ATOM 776 N N . ASP A 1 95 ? 24.039 5.957 5.729 1.00 69.06 95 ASP A N 1
ATOM 777 C CA . ASP A 1 95 ? 24.930 6.054 6.896 1.00 69.06 95 ASP A CA 1
ATOM 778 C C . ASP A 1 95 ? 24.412 5.164 8.040 1.00 69.06 95 ASP A C 1
ATOM 780 O O . ASP A 1 95 ? 23.214 4.929 8.125 1.00 69.06 95 ASP A O 1
ATOM 784 N N . GLU A 1 96 ? 25.258 4.782 9.004 1.00 69.62 96 GLU A N 1
ATOM 785 C CA . GLU A 1 96 ? 24.842 4.086 10.249 1.00 69.62 96 GLU A CA 1
ATOM 786 C C . GLU A 1 96 ? 24.054 4.988 11.234 1.00 69.62 96 GLU A C 1
ATOM 788 O O . GLU A 1 96 ? 23.914 4.684 12.418 1.00 69.62 96 GLU A O 1
ATOM 793 N N . SER A 1 97 ? 23.573 6.145 10.774 1.00 74.12 97 SER A N 1
ATOM 794 C CA . SER A 1 97 ? 22.773 7.079 11.574 1.00 74.12 97 SER A CA 1
ATOM 795 C C . SER A 1 97 ? 21.290 6.721 11.512 1.00 74.12 97 SER A C 1
ATOM 797 O O . SER A 1 97 ? 20.849 6.091 10.566 1.00 74.12 97 SER A O 1
ATOM 799 N N . GLU A 1 98 ? 20.475 7.147 12.474 1.00 82.81 98 GLU A N 1
ATOM 800 C CA . GLU A 1 98 ? 19.015 6.981 12.412 1.00 82.81 98 GLU A CA 1
ATOM 801 C C . GLU A 1 98 ? 18.338 8.297 12.014 1.00 82.81 98 GLU A C 1
ATOM 803 O O . GLU A 1 98 ? 18.720 9.378 12.467 1.00 82.81 98 GLU A O 1
ATOM 808 N N . ILE A 1 99 ? 17.303 8.221 11.175 1.00 83.62 99 ILE A N 1
ATOM 809 C CA . ILE A 1 99 ? 16.491 9.379 10.788 1.00 83.62 99 ILE A CA 1
ATOM 810 C C . ILE A 1 99 ? 15.151 9.303 11.514 1.00 83.62 99 ILE A C 1
ATOM 812 O O . ILE A 1 99 ? 14.326 8.436 11.225 1.00 83.62 99 ILE A O 1
ATOM 816 N N . CYS A 1 100 ? 14.913 10.255 12.415 1.00 85.12 100 CYS A N 1
ATOM 817 C CA . CYS A 1 100 ? 13.666 10.381 13.165 1.00 85.12 100 CYS A CA 1
ATOM 818 C C . CYS A 1 100 ? 12.704 11.383 12.517 1.00 85.12 100 CYS A C 1
ATOM 820 O O . CYS A 1 100 ? 13.096 12.488 12.141 1.00 85.12 100 CYS A O 1
ATOM 822 N N . ARG A 1 101 ? 11.425 11.012 12.418 1.00 83.69 101 ARG A N 1
ATOM 823 C CA . ARG A 1 101 ? 10.332 11.864 11.928 1.00 83.69 101 ARG A CA 1
ATOM 824 C C . ARG A 1 101 ? 9.217 11.946 12.963 1.00 83.69 101 ARG A C 1
ATOM 826 O O . ARG A 1 101 ? 8.905 10.949 13.614 1.00 83.69 101 ARG A O 1
ATOM 833 N N . SER A 1 102 ? 8.623 13.130 13.108 1.00 79.94 102 SER A N 1
ATOM 834 C CA . SER A 1 102 ? 7.436 13.327 13.943 1.00 79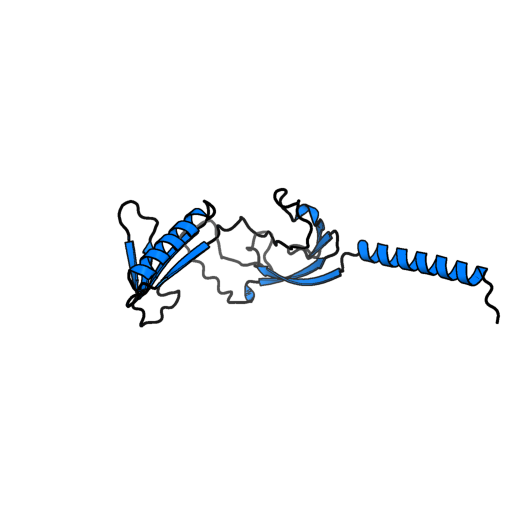.94 102 SER A CA 1
ATOM 835 C C . SER A 1 102 ? 6.209 12.722 13.264 1.00 79.94 102 SER A C 1
ATOM 837 O O . SER A 1 102 ? 6.057 12.822 12.046 1.00 79.94 102 SER A O 1
ATOM 839 N N . PHE A 1 103 ? 5.305 12.129 14.046 1.00 66.31 103 PHE A N 1
ATOM 840 C CA . PHE A 1 103 ? 4.047 11.584 13.528 1.00 66.31 103 PHE A CA 1
ATOM 841 C C . PHE A 1 103 ? 3.170 12.657 12.853 1.00 66.31 103 PHE A C 1
ATOM 843 O O . PHE A 1 103 ? 2.427 12.354 11.923 1.00 66.31 103 PHE A O 1
ATOM 850 N N . ILE A 1 104 ? 3.304 13.922 13.267 1.00 60.53 104 ILE A N 1
ATOM 851 C CA . ILE A 1 104 ? 2.565 15.065 12.704 1.00 60.53 104 ILE A CA 1
ATOM 852 C C . ILE A 1 104 ? 2.991 15.351 11.252 1.00 60.53 104 ILE A C 1
ATOM 854 O O . ILE A 1 104 ? 2.171 15.792 10.453 1.00 60.53 104 ILE A O 1
ATOM 858 N N . ASP A 1 105 ? 4.235 15.031 10.885 1.00 57.62 105 ASP A N 1
ATOM 859 C CA . ASP A 1 105 ? 4.777 15.291 9.544 1.00 57.62 105 ASP A CA 1
ATOM 860 C C . ASP A 1 105 ? 4.477 14.162 8.541 1.00 57.62 105 ASP A C 1
ATOM 862 O O . ASP A 1 105 ? 4.757 14.294 7.349 1.00 57.62 105 ASP A O 1
ATOM 866 N N . LEU A 1 106 ? 3.949 13.024 9.010 1.00 53.19 106 LEU A N 1
ATOM 867 C CA . LEU A 1 106 ? 3.659 11.851 8.174 1.00 53.19 106 LEU A CA 1
ATOM 868 C C . LEU A 1 106 ? 2.272 11.908 7.518 1.00 53.19 106 LEU A C 1
ATOM 870 O O . LEU A 1 106 ? 2.047 11.208 6.530 1.00 53.19 106 LEU A O 1
ATOM 874 N N . ALA A 1 107 ? 1.359 12.736 8.030 1.00 47.88 107 ALA A N 1
ATOM 875 C CA . ALA A 1 107 ? 0.031 12.919 7.459 1.00 47.88 107 ALA A CA 1
ATOM 876 C C . ALA A 1 107 ? -0.018 14.207 6.608 1.00 47.88 107 ALA A C 1
ATOM 878 O O . ALA A 1 107 ? 0.282 15.286 7.122 1.00 47.88 107 ALA A O 1
ATOM 879 N N . PRO A 1 108 ? -0.409 14.158 5.321 1.00 48.09 108 PRO A N 1
ATOM 880 C CA . PRO A 1 108 ? -0.700 15.350 4.544 1.00 48.09 108 PRO A CA 1
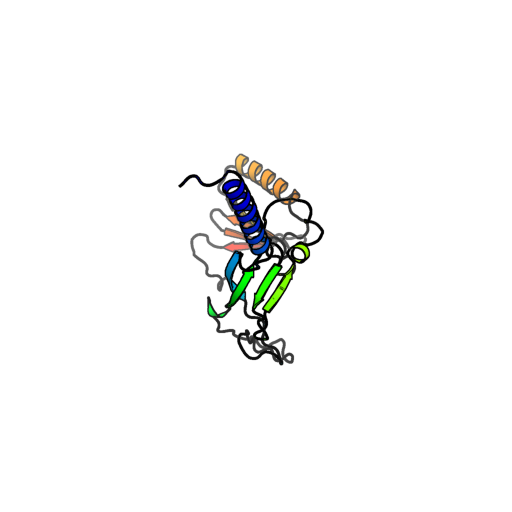ATOM 881 C C . PRO A 1 108 ? -1.823 16.114 5.243 1.00 48.09 108 PRO A C 1
ATOM 883 O O . PRO A 1 108 ? -2.777 15.523 5.754 1.00 48.09 108 PRO A O 1
ATOM 886 N N . ALA A 1 109 ? -1.713 17.443 5.253 1.00 51.50 109 ALA A N 1
ATOM 887 C CA . ALA A 1 109 ? -2.597 18.338 6.002 1.00 51.50 109 ALA A CA 1
ATOM 888 C C . ALA A 1 109 ? -4.103 18.163 5.693 1.00 51.50 109 ALA A C 1
ATOM 890 O O . ALA A 1 109 ? -4.939 18.641 6.454 1.00 51.50 109 ALA A O 1
ATOM 891 N N . SER A 1 110 ? -4.459 17.466 4.608 1.00 52.84 110 SER A N 1
ATOM 892 C CA . SER A 1 110 ? -5.835 17.172 4.203 1.00 52.84 110 SER A CA 1
ATOM 893 C C . SER A 1 110 ? -6.549 16.101 5.040 1.00 52.84 110 SER A C 1
ATOM 895 O O . SER A 1 110 ? -7.772 16.041 4.980 1.00 52.84 110 SER A O 1
ATOM 897 N N . GLU A 1 111 ? -5.840 15.274 5.820 1.00 51.47 111 GLU A N 1
ATOM 898 C CA . GLU A 1 111 ? -6.442 14.173 6.609 1.00 51.47 111 GLU A CA 1
ATOM 899 C C . GLU A 1 111 ? -6.166 14.264 8.123 1.00 51.47 111 GLU A C 1
ATOM 901 O O . GLU A 1 111 ? -6.504 13.360 8.883 1.00 51.47 111 GLU A O 1
ATOM 906 N N . ALA A 1 112 ? -5.600 15.378 8.602 1.00 49.09 112 ALA A N 1
ATOM 907 C CA . ALA A 1 112 ? -5.209 15.554 10.006 1.00 49.09 112 ALA A CA 1
ATOM 908 C C . ALA A 1 112 ? -6.386 15.649 11.006 1.00 49.09 112 ALA A C 1
ATOM 910 O O . ALA A 1 112 ? -6.161 15.749 12.213 1.00 49.09 112 ALA A O 1
ATOM 911 N N . LEU A 1 113 ? -7.640 15.607 10.539 1.00 44.31 113 LEU A N 1
ATOM 912 C CA . LEU A 1 113 ? -8.831 15.711 11.382 1.00 44.31 113 LEU A CA 1
ATOM 913 C C . LEU A 1 113 ? -9.678 14.430 11.369 1.00 44.31 113 LEU A C 1
ATOM 915 O O . LEU A 1 113 ? -10.842 14.458 10.994 1.00 44.31 113 LEU A O 1
ATOM 919 N N . GLN A 1 114 ? -9.132 13.309 11.838 1.00 46.31 114 GLN A N 1
ATOM 920 C CA . GLN A 1 114 ? -9.958 12.263 12.450 1.00 46.31 114 GLN A CA 1
ATOM 921 C C . GLN A 1 114 ? -9.107 11.434 13.422 1.00 46.31 114 GLN A C 1
ATOM 923 O O . GLN A 1 114 ? -8.180 10.728 13.037 1.00 46.31 114 GLN A O 1
ATOM 928 N N . LEU A 1 115 ? -9.430 11.541 14.711 1.00 48.78 115 LEU A N 1
ATOM 929 C CA . LEU A 1 115 ? -8.908 10.696 15.784 1.00 48.78 115 LEU A CA 1
ATOM 930 C C . LEU A 1 115 ? -9.065 9.204 15.442 1.00 48.78 115 LEU A C 1
ATOM 932 O O . LEU A 1 115 ? -10.185 8.729 15.266 1.00 48.78 115 LEU A O 1
ATOM 936 N N . GLY A 1 116 ? -7.951 8.466 15.434 1.00 46.06 116 GLY A N 1
ATOM 937 C CA . GLY A 1 116 ? -7.935 7.003 15.409 1.00 46.06 116 GLY A CA 1
ATOM 938 C C . GLY A 1 116 ? -6.813 6.432 14.547 1.00 46.06 116 GLY A C 1
ATOM 939 O O . GLY A 1 116 ? -6.939 6.386 13.332 1.00 46.06 116 GLY A O 1
ATOM 940 N N . LEU A 1 117 ? -5.733 5.997 15.204 1.00 49.88 117 LEU A N 1
ATOM 941 C CA . LEU A 1 117 ? -4.680 5.082 14.739 1.00 49.88 117 LEU A CA 1
ATOM 942 C C . LEU A 1 117 ? -4.884 4.502 13.318 1.00 49.88 117 LEU A C 1
ATOM 944 O O . LEU A 1 117 ? -5.369 3.383 13.154 1.00 49.88 117 LEU A O 1
ATOM 948 N N . ARG A 1 118 ? -4.473 5.239 12.282 1.00 44.19 118 ARG A N 1
ATOM 949 C CA . ARG A 1 118 ? -4.387 4.727 10.910 1.00 44.19 118 ARG A CA 1
ATOM 950 C C . ARG A 1 118 ? -3.010 5.077 10.360 1.00 44.19 118 ARG A C 1
ATOM 952 O O . ARG A 1 118 ? -2.755 6.204 9.956 1.00 44.19 118 ARG A O 1
ATOM 959 N N . LEU A 1 119 ? -2.100 4.105 10.402 1.00 48.94 119 LEU A N 1
ATOM 960 C CA . LEU A 1 119 ? -0.800 4.177 9.735 1.00 48.94 119 LEU A CA 1
ATOM 961 C C . LEU A 1 119 ? -1.039 4.150 8.220 1.00 48.94 119 LEU A C 1
ATOM 963 O O . LEU A 1 119 ? -1.079 3.083 7.611 1.00 48.94 119 LEU A O 1
ATOM 967 N N . VAL A 1 120 ? -1.236 5.315 7.605 1.00 50.38 120 VAL A N 1
ATOM 968 C CA . VAL A 1 120 ? -1.176 5.439 6.147 1.00 50.38 120 VAL A CA 1
ATOM 969 C C . VAL A 1 120 ? 0.295 5.624 5.793 1.00 50.38 120 VAL A C 1
ATOM 971 O O . VAL A 1 120 ? 0.860 6.703 5.938 1.00 50.38 120 VAL A O 1
ATOM 974 N N . LEU A 1 121 ? 0.948 4.536 5.380 1.00 48.59 121 LEU A N 1
ATOM 975 C CA . LEU A 1 121 ? 2.285 4.586 4.794 1.00 48.59 121 LEU A CA 1
ATOM 976 C C . LEU A 1 121 ? 2.202 5.334 3.456 1.00 48.59 121 LEU A C 1
ATOM 978 O O . LEU A 1 121 ? 2.021 4.727 2.404 1.00 48.59 121 LEU A O 1
ATOM 982 N N . LEU A 1 122 ? 2.321 6.660 3.482 1.00 51.59 122 LEU A N 1
ATOM 983 C CA . LEU A 1 122 ? 2.446 7.458 2.267 1.00 51.59 122 LEU A CA 1
ATOM 984 C C . LEU A 1 122 ? 3.876 7.350 1.753 1.00 51.59 122 LEU A C 1
ATOM 986 O O . LEU A 1 122 ? 4.755 8.138 2.097 1.00 51.59 122 LEU A O 1
ATOM 990 N N . ARG A 1 123 ? 4.123 6.331 0.931 1.00 46.94 123 ARG A N 1
ATOM 991 C CA . ARG A 1 123 ? 5.360 6.226 0.158 1.00 46.94 123 ARG A CA 1
ATOM 992 C C . ARG A 1 123 ? 5.044 6.108 -1.327 1.00 46.94 123 ARG A C 1
ATOM 994 O O . ARG A 1 123 ? 4.659 5.049 -1.806 1.00 46.94 123 ARG A O 1
ATOM 1001 N N . GLY A 1 124 ? 5.270 7.215 -2.032 1.00 50.97 124 GLY A N 1
ATOM 1002 C CA . GLY A 1 124 ? 5.256 7.326 -3.491 1.00 50.97 124 GLY A CA 1
ATOM 1003 C C . GLY A 1 124 ? 4.347 8.454 -3.990 1.00 50.97 124 GLY A C 1
ATOM 1004 O O . GLY A 1 124 ? 3.417 8.830 -3.274 1.00 50.97 124 GLY A O 1
ATOM 1005 N N . PRO A 1 125 ? 4.584 9.011 -5.200 1.00 52.88 125 PRO A N 1
ATOM 1006 C CA . PRO A 1 125 ? 3.533 9.761 -5.886 1.00 52.88 125 PRO A CA 1
ATOM 1007 C C . PRO A 1 125 ? 2.277 8.880 -5.888 1.00 52.88 125 PRO A C 1
ATOM 1009 O O . PRO A 1 125 ? 2.424 7.678 -6.127 1.00 52.88 125 PRO A O 1
ATOM 1012 N N . PRO A 1 126 ? 1.084 9.414 -5.562 1.00 58.25 126 PRO A N 1
ATOM 1013 C CA . PRO A 1 126 ? -0.120 8.604 -5.465 1.00 58.25 126 PRO A CA 1
ATOM 1014 C C . PRO A 1 126 ? -0.309 7.894 -6.802 1.00 58.25 126 PRO A C 1
ATOM 1016 O O . PRO A 1 126 ? -0.626 8.526 -7.810 1.00 58.25 126 PRO A O 1
ATOM 1019 N N . ALA A 1 127 ? -0.022 6.590 -6.827 1.00 66.06 127 ALA A N 1
ATOM 1020 C CA . ALA A 1 127 ? -0.276 5.791 -8.005 1.00 66.06 127 ALA A CA 1
ATOM 1021 C C . ALA A 1 127 ? -1.784 5.887 -8.257 1.00 66.06 127 ALA A C 1
ATOM 1023 O O . ALA A 1 127 ? -2.560 5.751 -7.302 1.00 66.06 127 ALA A O 1
ATOM 1024 N N . PRO A 1 128 ? -2.211 6.190 -9.491 1.00 76.44 128 PRO A N 1
ATOM 1025 C CA . PRO A 1 128 ? -3.628 6.273 -9.787 1.00 76.44 128 PRO A CA 1
ATOM 1026 C C . PRO A 1 128 ? -4.279 4.944 -9.404 1.00 76.44 128 PRO A C 1
ATOM 1028 O O . PRO A 1 128 ? -3.736 3.875 -9.691 1.00 76.44 128 PRO A O 1
ATOM 1031 N N . LEU A 1 129 ? -5.413 5.008 -8.708 1.00 80.44 129 LEU A N 1
ATOM 1032 C CA . LEU A 1 129 ? -6.146 3.807 -8.323 1.00 80.44 129 LEU A CA 1
ATOM 1033 C C . LEU A 1 129 ? -6.537 3.044 -9.590 1.00 80.44 129 LEU A C 1
ATOM 1035 O O . LEU A 1 129 ? -7.076 3.637 -10.523 1.00 80.44 129 LEU A O 1
ATOM 1039 N N . ILE A 1 130 ? -6.242 1.746 -9.624 1.00 86.56 130 ILE A N 1
ATOM 1040 C CA . ILE A 1 130 ? -6.518 0.886 -10.776 1.00 86.56 130 ILE A CA 1
ATOM 1041 C C . ILE A 1 130 ? -7.775 0.071 -10.474 1.00 86.56 130 ILE A C 1
ATOM 1043 O O . ILE A 1 130 ? -7.784 -0.725 -9.536 1.00 86.56 130 ILE A O 1
ATOM 1047 N N . PHE A 1 131 ? -8.814 0.246 -11.287 1.00 89.94 131 PHE A N 1
ATOM 1048 C CA . PHE A 1 131 ? -10.054 -0.521 -11.229 1.00 89.94 131 PHE A CA 1
ATOM 1049 C C . PHE A 1 131 ? -10.171 -1.389 -12.479 1.00 89.94 131 PHE A C 1
ATOM 1051 O O . PHE A 1 131 ? -10.294 -0.887 -13.594 1.00 89.94 131 PHE A O 1
ATOM 1058 N N . LEU A 1 132 ? -10.125 -2.707 -12.295 1.00 91.25 132 LEU A N 1
ATOM 1059 C CA . LEU A 1 132 ? -10.293 -3.676 -13.374 1.00 91.25 132 LEU A CA 1
ATOM 1060 C C . LEU A 1 132 ? -11.659 -4.346 -13.243 1.00 91.25 132 LEU A C 1
ATOM 1062 O O . LEU A 1 132 ? -11.884 -5.131 -12.324 1.00 91.25 132 LEU A O 1
ATOM 1066 N N . TYR A 1 133 ? -12.561 -4.048 -14.172 1.00 91.88 133 TYR A N 1
ATOM 1067 C CA . TYR A 1 133 ? -13.864 -4.694 -14.249 1.00 91.88 133 TYR A CA 1
ATOM 1068 C C . TYR A 1 133 ? -13.739 -5.994 -15.032 1.00 91.88 133 TYR A C 1
ATOM 1070 O O . TYR A 1 133 ? -13.364 -5.979 -16.203 1.00 91.88 133 TYR A O 1
ATOM 1078 N N . VAL A 1 134 ? -14.053 -7.113 -14.384 1.00 93.62 134 VAL A N 1
ATOM 1079 C CA . VAL A 1 134 ? -14.080 -8.441 -15.003 1.00 93.62 134 VAL A CA 1
ATOM 1080 C C . VAL A 1 134 ? -15.527 -8.915 -15.011 1.00 93.62 134 VAL A C 1
ATOM 1082 O O . VAL A 1 134 ? -16.094 -9.190 -13.957 1.00 93.62 134 VAL A O 1
ATOM 1085 N N . VAL A 1 135 ? -16.141 -8.937 -16.191 1.00 93.62 135 VAL A N 1
ATOM 1086 C CA . VAL A 1 135 ? -17.593 -9.075 -16.360 1.00 93.62 135 VAL A CA 1
ATOM 1087 C C . VAL A 1 135 ? -17.923 -10.381 -17.068 1.00 93.62 135 VAL A C 1
ATOM 1089 O O . VAL A 1 135 ? -17.460 -10.607 -18.187 1.00 93.62 135 VAL A O 1
ATOM 1092 N N . ASP A 1 136 ? -18.750 -11.212 -16.436 1.00 92.81 136 ASP A N 1
ATOM 1093 C CA . ASP A 1 136 ? -19.331 -12.382 -17.092 1.00 92.81 136 ASP A CA 1
ATOM 1094 C C . ASP A 1 136 ? -20.447 -11.939 -18.045 1.00 92.81 136 ASP A C 1
ATOM 1096 O O . ASP A 1 136 ? -21.320 -11.149 -17.687 1.00 92.81 136 ASP A O 1
ATOM 1100 N N . THR A 1 137 ? -20.405 -12.441 -19.272 1.00 91.31 137 THR A N 1
ATOM 1101 C CA . THR A 1 137 ? -21.417 -12.203 -20.309 1.00 91.31 137 THR A CA 1
ATOM 1102 C C . THR A 1 137 ? -22.346 -13.398 -20.503 1.00 91.31 137 THR A C 1
ATOM 1104 O O . THR A 1 137 ? -23.288 -13.307 -21.285 1.00 91.31 137 THR A O 1
ATOM 1107 N N . CYS A 1 138 ? -22.129 -14.506 -19.786 1.00 91.00 138 CYS A N 1
ATOM 1108 C CA . CYS A 1 138 ? -22.988 -15.693 -19.784 1.00 91.00 138 CYS A CA 1
ATOM 1109 C C . CYS A 1 138 ? -24.217 -15.535 -18.866 1.00 91.00 138 CYS A C 1
ATOM 1111 O O . CYS A 1 138 ? -24.596 -16.480 -18.176 1.00 91.00 138 CYS A O 1
ATOM 1113 N N . LEU A 1 139 ? -24.820 -14.348 -18.838 1.00 91.25 139 LEU A N 1
ATOM 1114 C CA . LEU A 1 139 ? -26.001 -14.029 -18.035 1.00 91.25 139 LEU A CA 1
ATOM 1115 C C . LEU A 1 139 ? -27.215 -13.794 -18.939 1.00 91.25 139 LEU A C 1
ATOM 1117 O O . LEU A 1 139 ? -27.067 -13.516 -20.132 1.00 91.25 139 LEU A O 1
ATOM 1121 N N . GLU A 1 140 ? -28.414 -13.897 -18.367 1.00 93.06 140 GLU A N 1
ATOM 1122 C CA . GLU A 1 140 ? -29.648 -13.504 -19.051 1.00 93.06 140 GLU A CA 1
ATOM 1123 C C . GLU A 1 140 ? -29.653 -11.989 -19.326 1.00 93.06 140 GLU A C 1
ATOM 1125 O O . GLU A 1 140 ? -28.972 -11.216 -18.649 1.00 93.06 140 GLU A O 1
ATOM 1130 N N . GLU A 1 141 ? -30.399 -11.543 -20.343 1.00 92.06 141 GLU A N 1
ATOM 1131 C CA . GLU A 1 141 ? -30.370 -10.137 -20.777 1.00 92.06 141 GLU A CA 1
ATOM 1132 C C . GLU A 1 141 ? -30.808 -9.162 -19.674 1.00 92.06 141 GLU A C 1
ATOM 1134 O O . GLU A 1 141 ? -30.248 -8.069 -19.576 1.00 92.06 141 GLU A O 1
ATOM 1139 N N . GLU A 1 142 ? -31.754 -9.569 -18.823 1.00 93.62 142 GLU A N 1
ATOM 1140 C CA . GLU A 1 142 ? -32.247 -8.775 -17.691 1.00 93.62 142 GLU A CA 1
ATOM 1141 C C . GLU A 1 142 ? -31.149 -8.555 -16.638 1.00 93.62 142 GLU A C 1
ATOM 1143 O O . GLU A 1 142 ? -30.866 -7.415 -16.256 1.00 93.62 142 GLU A O 1
ATOM 1148 N N . ASP A 1 143 ? -30.455 -9.626 -16.245 1.00 94.06 143 ASP A N 1
ATOM 1149 C CA . ASP A 1 143 ? -29.347 -9.576 -15.286 1.00 94.06 143 ASP A CA 1
ATOM 1150 C C . ASP A 1 143 ? -28.147 -8.811 -15.848 1.00 94.06 143 ASP A C 1
ATOM 1152 O O . ASP A 1 143 ? -27.512 -8.013 -15.154 1.00 94.06 143 ASP A O 1
ATOM 1156 N N . LEU A 1 144 ? -27.844 -9.012 -17.133 1.00 89.12 144 LEU A N 1
ATOM 1157 C CA . LEU A 1 144 ? -26.771 -8.299 -17.814 1.00 89.12 144 LEU A CA 1
ATOM 1158 C C . LEU A 1 144 ? -27.063 -6.797 -17.896 1.00 89.12 144 LEU A C 1
ATOM 1160 O O . LEU A 1 144 ? -26.146 -5.980 -17.779 1.00 89.12 144 LEU A O 1
ATOM 1164 N N . GLN A 1 145 ? -28.324 -6.417 -18.101 1.00 90.56 145 GLN A N 1
ATOM 1165 C CA . GLN A 1 145 ? -28.738 -5.020 -18.130 1.00 90.56 145 GLN A CA 1
ATOM 1166 C C . GLN A 1 145 ? -28.629 -4.376 -16.742 1.00 90.56 145 GLN A C 1
ATOM 1168 O O . GLN A 1 145 ? -28.026 -3.308 -16.621 1.00 90.56 145 GLN A O 1
ATOM 1173 N N . ALA A 1 146 ? -29.097 -5.055 -15.692 1.00 93.06 146 ALA A N 1
ATOM 1174 C CA . ALA A 1 146 ? -28.923 -4.598 -14.314 1.00 93.06 146 ALA A CA 1
ATOM 1175 C C . ALA A 1 146 ? -27.434 -4.455 -13.939 1.00 93.06 146 ALA A C 1
ATOM 1177 O O . ALA A 1 146 ? -27.025 -3.480 -13.299 1.00 93.06 146 ALA A O 1
ATOM 1178 N N . LEU A 1 147 ? -26.591 -5.389 -14.394 1.00 90.50 147 LEU A N 1
ATOM 1179 C CA . LEU A 1 147 ? -25.147 -5.334 -14.185 1.00 90.50 147 LEU A CA 1
ATOM 1180 C C . LEU A 1 147 ? -24.515 -4.124 -14.885 1.00 90.50 147 LEU A C 1
ATOM 1182 O O . LEU A 1 147 ? -23.696 -3.433 -14.281 1.00 90.50 147 LEU A O 1
ATOM 1186 N N . LYS A 1 148 ? -24.915 -3.817 -16.126 1.00 86.44 148 LYS A N 1
ATOM 1187 C CA . LYS A 1 148 ? -24.443 -2.621 -16.849 1.00 86.44 148 LYS A CA 1
ATOM 1188 C C . LYS A 1 148 ? -24.770 -1.331 -16.099 1.00 86.44 148 LYS A C 1
ATOM 1190 O O . LYS A 1 148 ? -23.900 -0.470 -15.985 1.00 86.44 148 LYS A O 1
ATOM 1195 N N . GLU A 1 149 ? -25.982 -1.207 -15.564 1.00 90.12 149 GLU A N 1
ATOM 1196 C CA . GLU A 1 149 ? -26.405 -0.027 -14.798 1.00 90.12 149 GLU A CA 1
ATOM 1197 C C . GLU A 1 149 ? -25.599 0.127 -13.504 1.00 90.12 149 GLU A C 1
ATOM 1199 O O . GLU A 1 149 ? -25.123 1.220 -13.185 1.00 90.12 149 GLU A O 1
ATOM 1204 N N . SER A 1 150 ? -25.358 -0.981 -12.800 1.00 91.88 150 SER A N 1
ATOM 1205 C CA . SER A 1 150 ? -24.515 -0.996 -11.602 1.00 91.88 150 SER A CA 1
ATOM 1206 C C . SER A 1 150 ? -23.068 -0.587 -11.908 1.00 91.88 150 SER A C 1
ATOM 1208 O O . SER A 1 150 ? -22.487 0.250 -11.210 1.00 91.88 150 SER A O 1
ATOM 1210 N N . LEU A 1 151 ? -22.497 -1.108 -12.999 1.00 88.06 151 LEU A N 1
ATOM 1211 C CA . LEU A 1 151 ? -21.155 -0.748 -13.458 1.00 88.06 151 LEU A CA 1
ATOM 1212 C C . LEU A 1 151 ? -21.075 0.737 -13.821 1.00 88.06 151 LEU A C 1
ATOM 1214 O O . LEU A 1 151 ? -20.162 1.424 -13.363 1.00 88.06 151 LEU A O 1
ATOM 1218 N N . GLN A 1 152 ? -22.056 1.257 -14.560 1.00 86.19 152 GLN A N 1
ATOM 1219 C CA . GLN A 1 152 ? -22.128 2.670 -14.928 1.00 86.19 152 GLN A CA 1
ATOM 1220 C C . GLN A 1 152 ? -22.235 3.584 -13.700 1.00 86.19 152 GLN A C 1
ATOM 1222 O O . GLN A 1 152 ? -21.539 4.599 -13.625 1.00 86.19 152 GLN A O 1
ATOM 1227 N N . MET A 1 153 ? -23.044 3.206 -12.708 1.00 89.00 153 MET A N 1
ATOM 1228 C CA . MET A 1 153 ? -23.119 3.923 -11.438 1.00 89.00 153 MET A CA 1
ATOM 1229 C C . MET A 1 153 ? -21.764 3.903 -10.721 1.00 89.00 153 MET A C 1
ATOM 1231 O O . MET A 1 153 ? -21.287 4.949 -10.289 1.00 89.00 153 MET A O 1
ATOM 1235 N N . SER A 1 154 ? -21.099 2.747 -10.648 1.00 87.56 154 SER A N 1
ATOM 1236 C CA . SER A 1 154 ? -19.791 2.641 -9.991 1.00 87.56 154 SER A CA 1
ATOM 1237 C C . SER A 1 154 ? -18.723 3.522 -10.651 1.00 87.56 154 SER A C 1
ATOM 1239 O O . SER A 1 154 ? -17.967 4.178 -9.941 1.00 87.56 154 SER A O 1
ATOM 1241 N N . LEU A 1 155 ? -18.721 3.624 -11.988 1.00 84.75 155 LEU A N 1
ATOM 1242 C CA . LEU A 1 155 ? -17.806 4.485 -12.744 1.00 84.75 155 LEU A CA 1
ATOM 1243 C C . LEU A 1 155 ? -17.994 5.968 -12.404 1.00 84.75 155 LEU A C 1
ATOM 1245 O O . LEU A 1 155 ? -17.015 6.706 -12.354 1.00 84.75 155 LEU A O 1
ATOM 1249 N N . SER A 1 156 ? -19.228 6.400 -12.120 1.00 86.69 156 SER A N 1
ATOM 1250 C CA . SER A 1 156 ? -19.515 7.789 -11.728 1.00 86.69 156 SER A CA 1
ATOM 1251 C C . SER A 1 156 ? -18.993 8.165 -10.335 1.00 86.69 156 SER A C 1
ATOM 1253 O O . SER A 1 156 ? -18.840 9.346 -10.034 1.00 86.69 156 SER A O 1
ATOM 1255 N N . LEU A 1 157 ? -18.702 7.167 -9.494 1.00 85.50 157 LEU A N 1
ATOM 1256 C CA . LEU A 1 157 ? -18.162 7.348 -8.146 1.00 85.50 157 LEU A CA 1
ATOM 1257 C C . LEU A 1 157 ? -16.628 7.312 -8.114 1.00 85.50 157 LEU A C 1
ATOM 1259 O O . LEU A 1 157 ? -16.034 7.581 -7.068 1.00 85.50 157 LEU A O 1
ATOM 1263 N N . LEU A 1 158 ? -15.978 6.950 -9.226 1.00 82.56 158 LEU A N 1
ATOM 1264 C CA . LEU A 1 158 ? -14.527 6.828 -9.270 1.00 82.56 158 LEU A CA 1
ATOM 1265 C C . LEU A 1 158 ? -13.842 8.202 -9.307 1.00 82.56 158 LEU A C 1
ATOM 1267 O O . LEU A 1 158 ? -14.329 9.131 -9.956 1.00 82.56 158 LEU A O 1
ATOM 1271 N N . PRO A 1 159 ? -12.671 8.338 -8.657 1.00 83.56 159 PRO A N 1
ATOM 1272 C CA . PRO A 1 159 ? -11.838 9.524 -8.792 1.00 83.56 159 PRO A CA 1
ATOM 1273 C C . PRO A 1 159 ? -11.455 9.776 -10.260 1.00 83.56 159 PRO A C 1
ATOM 1275 O O . PRO A 1 159 ? -11.170 8.825 -10.989 1.00 83.56 159 PRO A O 1
ATOM 1278 N N . PRO A 1 160 ? -11.356 11.043 -10.699 1.00 78.88 160 PRO A N 1
ATOM 1279 C CA . PRO A 1 160 ? -11.106 11.387 -12.103 1.00 78.88 160 PRO A CA 1
ATOM 1280 C C . PRO A 1 160 ? -9.731 10.935 -12.620 1.00 78.88 160 PRO A C 1
ATOM 1282 O O . PRO A 1 160 ? -9.508 10.881 -13.824 1.00 78.88 160 PRO A O 1
ATOM 1285 N N . ASN A 1 161 ? -8.797 10.625 -11.721 1.00 78.31 161 ASN A N 1
ATOM 1286 C CA . ASN A 1 161 ? -7.458 10.133 -12.029 1.00 78.31 161 ASN A CA 1
ATOM 1287 C C . ASN A 1 161 ? -7.335 8.603 -11.927 1.00 78.31 161 ASN A C 1
ATOM 1289 O O . ASN A 1 161 ? -6.220 8.090 -11.987 1.00 78.31 161 ASN A O 1
ATOM 1293 N N . ALA A 1 162 ? -8.435 7.877 -11.716 1.00 81.75 162 ALA A N 1
ATOM 1294 C CA . ALA A 1 162 ? -8.414 6.424 -11.648 1.00 81.75 162 ALA A CA 1
ATOM 1295 C C . ALA 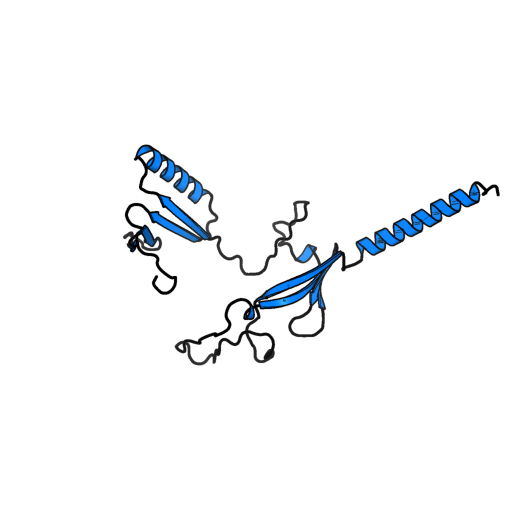A 1 162 ? -8.179 5.808 -13.037 1.00 81.75 162 ALA A C 1
ATOM 1297 O O . ALA A 1 162 ? -8.771 6.228 -14.031 1.00 81.75 162 ALA A O 1
ATOM 1298 N N . LEU A 1 163 ? -7.326 4.786 -13.103 1.00 83.75 163 LEU A N 1
ATOM 1299 C CA . LEU A 1 163 ? -7.168 3.967 -14.300 1.00 83.75 163 LEU A CA 1
ATOM 1300 C C . LEU A 1 163 ? -8.246 2.889 -14.295 1.00 83.75 163 LEU A C 1
ATOM 1302 O O . LEU A 1 163 ? -8.362 2.131 -13.334 1.00 83.75 163 LEU A O 1
ATOM 1306 N N . VAL A 1 164 ? -9.013 2.801 -15.377 1.00 87.75 164 VAL A N 1
ATOM 1307 C CA . VAL A 1 164 ? -10.071 1.801 -15.530 1.00 87.75 164 VAL A CA 1
ATOM 1308 C C . VAL A 1 164 ? -9.711 0.839 -16.655 1.00 87.75 164 VAL A C 1
ATOM 1310 O O . VAL A 1 164 ? -9.295 1.263 -17.730 1.00 87.75 164 VAL A O 1
ATOM 1313 N N . GLY A 1 165 ? -9.884 -0.457 -16.410 1.00 89.75 165 GLY A N 1
ATOM 1314 C CA . GLY A 1 165 ? -9.799 -1.508 -17.420 1.00 89.75 165 GLY A CA 1
ATOM 1315 C C . GLY A 1 165 ? -11.080 -2.335 -17.459 1.00 89.75 165 GLY A C 1
ATOM 1316 O O . GLY A 1 165 ? -11.746 -2.498 -16.436 1.00 89.75 165 GLY A O 1
ATOM 1317 N N . LEU A 1 166 ? -11.410 -2.881 -18.632 1.00 90.19 166 LEU A N 1
ATOM 1318 C CA . LEU A 1 166 ? -12.568 -3.754 -18.822 1.00 90.19 166 LEU A CA 1
ATOM 1319 C C . LEU A 1 166 ? -12.159 -5.059 -19.509 1.00 90.19 166 LEU A C 1
ATOM 1321 O O . LEU A 1 166 ? -11.643 -5.070 -20.630 1.00 90.19 166 LEU A O 1
ATOM 1325 N N . ILE A 1 167 ? -12.457 -6.166 -18.843 1.00 92.12 167 ILE A N 1
ATOM 1326 C CA . ILE A 1 167 ? -12.358 -7.518 -19.376 1.00 92.12 167 ILE A CA 1
ATOM 1327 C C . ILE A 1 167 ? -13.759 -8.111 -19.347 1.00 92.12 167 ILE A C 1
ATOM 1329 O O . ILE A 1 167 ? -14.379 -8.180 -18.289 1.00 92.12 167 ILE A O 1
ATOM 1333 N N . THR A 1 168 ? -14.261 -8.558 -20.492 1.00 93.19 168 THR A N 1
ATOM 1334 C CA . THR A 1 168 ? -15.473 -9.381 -20.524 1.00 93.19 168 THR A CA 1
ATOM 1335 C C . THR A 1 168 ? -15.078 -10.819 -20.794 1.00 93.19 168 THR A C 1
ATOM 1337 O O . THR A 1 168 ? -14.111 -11.096 -21.509 1.00 93.19 168 THR A O 1
ATOM 1340 N N . PHE A 1 169 ? -15.797 -11.757 -20.199 1.00 93.44 169 PHE A N 1
ATOM 1341 C CA . PHE A 1 169 ? -15.587 -13.167 -20.462 1.00 93.44 169 PHE A CA 1
ATOM 1342 C C . PHE A 1 169 ? -16.912 -13.878 -20.689 1.00 93.44 169 PHE A C 1
ATOM 1344 O O . PHE A 1 169 ? -17.963 -13.478 -20.200 1.00 93.44 169 PHE A O 1
ATOM 1351 N N . GLY A 1 170 ? -16.844 -14.926 -21.494 1.00 88.94 170 GLY A N 1
ATOM 1352 C CA . GLY A 1 170 ? -17.928 -15.860 -21.741 1.00 88.94 170 GLY A CA 1
ATOM 1353 C C . GLY A 1 170 ? -17.322 -17.121 -22.336 1.00 88.94 170 GLY A C 1
ATOM 1354 O O . GLY A 1 170 ? -16.428 -17.725 -21.747 1.00 88.94 170 GLY A O 1
ATOM 1355 N N . ARG A 1 171 ? -17.686 -17.471 -23.575 1.00 86.81 171 ARG A N 1
ATOM 1356 C CA . ARG A 1 171 ? -16.952 -18.513 -24.325 1.00 86.81 171 ARG A CA 1
ATOM 1357 C C . ARG A 1 171 ? -15.503 -18.107 -24.646 1.00 86.81 171 ARG A C 1
ATOM 1359 O O . ARG A 1 171 ? -14.633 -18.964 -24.783 1.00 86.81 171 ARG A O 1
ATOM 1366 N N . MET A 1 172 ? -15.258 -16.810 -24.798 1.00 89.12 172 MET A N 1
ATOM 1367 C CA . MET A 1 172 ? -13.948 -16.216 -25.067 1.00 89.12 172 MET A CA 1
ATOM 1368 C C . MET A 1 172 ? -13.694 -15.109 -24.045 1.00 89.12 172 MET A C 1
ATOM 1370 O O . MET A 1 172 ? -14.646 -14.563 -23.490 1.00 89.12 172 MET A O 1
ATOM 1374 N N . VAL A 1 173 ? -12.428 -14.777 -23.809 1.00 91.94 173 VAL A N 1
ATOM 1375 C CA . VAL A 1 173 ? -12.037 -13.658 -22.944 1.00 91.94 173 VAL A CA 1
ATOM 1376 C C . VAL A 1 173 ? -11.672 -12.477 -23.832 1.00 91.94 173 VAL A C 1
ATOM 1378 O O . VAL A 1 173 ? -10.884 -12.636 -24.761 1.00 91.94 173 VAL A O 1
ATOM 1381 N N . GLN A 1 174 ? -12.243 -11.307 -23.574 1.00 90.00 174 GLN A N 1
ATOM 1382 C CA . GLN A 1 174 ? -12.016 -10.092 -24.349 1.00 90.00 174 GLN A CA 1
ATOM 1383 C C . GLN A 1 174 ? -11.452 -8.995 -23.451 1.00 90.00 174 GLN A C 1
ATOM 1385 O O . GLN A 1 174 ? -12.101 -8.559 -22.501 1.00 90.00 174 GLN A O 1
ATOM 1390 N N . VAL A 1 175 ? -10.251 -8.524 -23.773 1.00 91.75 175 VAL A N 1
ATOM 1391 C CA . VAL A 1 175 ? -9.617 -7.380 -23.106 1.00 9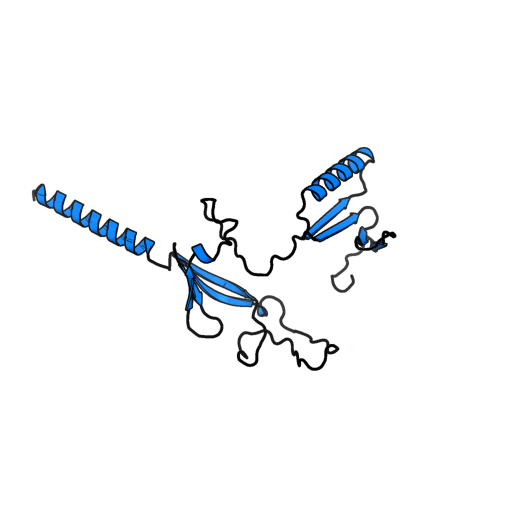1.75 175 VAL A CA 1
ATOM 1392 C C . VAL A 1 175 ? -9.870 -6.136 -23.950 1.00 91.75 175 VAL A C 1
ATOM 1394 O O . VAL A 1 175 ? -9.488 -6.107 -25.120 1.00 91.75 175 VAL A O 1
ATOM 1397 N N . HIS A 1 176 ? -10.535 -5.129 -23.384 1.00 88.31 176 HIS A N 1
ATOM 1398 C CA . HIS A 1 176 ? -10.963 -3.935 -24.117 1.00 88.31 176 HIS A CA 1
ATOM 1399 C C . HIS A 1 176 ? -9.926 -2.820 -24.018 1.00 88.31 176 HIS A C 1
ATOM 1401 O O . HIS A 1 176 ? -9.478 -2.469 -22.927 1.00 88.31 176 HIS A O 1
ATOM 1407 N N . GLU A 1 177 ? -9.589 -2.227 -25.159 1.00 85.56 177 GLU A N 1
ATOM 1408 C CA . GLU A 1 177 ? -8.735 -1.048 -25.242 1.00 85.56 177 GLU A CA 1
ATOM 1409 C C . GLU A 1 177 ? -9.617 0.209 -25.237 1.00 85.56 177 GLU A C 1
ATOM 1411 O O . GLU A 1 177 ? -10.307 0.510 -26.212 1.00 85.56 177 GLU A O 1
ATOM 1416 N N . LEU A 1 178 ? -9.627 0.928 -24.110 1.00 81.06 178 LEU A N 1
ATOM 1417 C CA . LEU A 1 178 ? -10.510 2.081 -23.882 1.00 81.06 178 LEU A CA 1
ATOM 1418 C C . LEU A 1 178 ? -9.949 3.404 -24.438 1.00 81.06 178 LEU A C 1
ATOM 1420 O O . LEU A 1 178 ? -10.639 4.417 -24.435 1.00 81.06 178 LEU A O 1
ATOM 1424 N N . THR A 1 179 ? -8.703 3.412 -24.915 1.00 69.50 179 THR A N 1
ATOM 1425 C CA . THR A 1 179 ? -7.955 4.623 -25.305 1.00 69.50 179 THR A CA 1
ATOM 1426 C C . THR A 1 179 ? -8.148 5.015 -26.778 1.00 69.50 179 THR A C 1
ATOM 1428 O O . THR A 1 179 ? -7.364 5.787 -27.322 1.00 69.50 179 THR A O 1
ATOM 1431 N N . CYS A 1 180 ? -9.165 4.482 -27.462 1.00 60.09 180 CYS A N 1
ATOM 1432 C CA . CYS A 1 180 ? -9.350 4.696 -28.896 1.00 60.09 180 CYS A CA 1
ATOM 1433 C C . CYS A 1 180 ? -10.599 5.543 -29.177 1.00 60.09 180 CYS A C 1
ATOM 1435 O O . CYS A 1 180 ? -11.731 5.112 -28.958 1.00 60.09 180 CYS A O 1
ATOM 1437 N N . GLU A 1 181 ? -10.392 6.761 -29.681 1.00 65.75 181 GLU A N 1
ATOM 1438 C CA . GLU A 1 181 ? -11.486 7.622 -30.130 1.00 65.75 181 GLU A CA 1
ATOM 1439 C C . GLU A 1 181 ? -12.094 7.061 -31.427 1.00 65.75 181 GLU A C 1
ATOM 1441 O O . GLU A 1 181 ? -11.439 6.981 -32.466 1.00 65.75 181 GLU A O 1
ATOM 1446 N N . GLY A 1 182 ? -13.361 6.644 -31.362 1.00 62.47 182 GLY A N 1
ATOM 1447 C CA . GLY A 1 182 ? -14.171 6.264 -32.526 1.00 62.47 182 GLY A CA 1
ATOM 1448 C C . GLY A 1 182 ? -14.145 4.787 -32.941 1.00 62.47 182 GLY A C 1
ATOM 1449 O O . GLY A 1 182 ? -15.006 4.390 -33.724 1.00 62.47 182 GLY A O 1
ATOM 1450 N N . ILE A 1 183 ? -13.232 3.952 -32.423 1.00 61.69 183 ILE A N 1
ATOM 1451 C CA . ILE A 1 183 ? -13.205 2.500 -32.703 1.00 61.69 183 ILE A CA 1
ATOM 1452 C C . ILE A 1 183 ? -12.889 1.722 -31.426 1.00 61.69 183 ILE A C 1
ATOM 1454 O O . ILE A 1 183 ? -11.808 1.854 -30.865 1.00 61.69 183 ILE A O 1
ATOM 1458 N N . THR A 1 184 ? -13.787 0.837 -30.997 1.00 71.12 184 THR A N 1
ATOM 1459 C CA . THR A 1 184 ? -13.520 -0.071 -29.876 1.00 71.12 184 THR A CA 1
ATOM 1460 C C . THR A 1 184 ? -12.655 -1.242 -30.343 1.00 71.12 184 THR A C 1
ATOM 1462 O O . THR A 1 184 ? -13.098 -2.115 -31.091 1.00 71.12 184 THR A O 1
ATOM 1465 N N . LYS A 1 185 ? -11.390 -1.274 -29.914 1.00 81.81 185 LYS A N 1
ATOM 1466 C CA . LYS A 1 185 ? -10.507 -2.428 -30.131 1.00 81.81 185 LYS A CA 1
ATOM 1467 C C . LYS A 1 185 ? -10.580 -3.362 -28.929 1.00 81.81 185 LYS A C 1
ATOM 1469 O O . LYS A 1 185 ? -10.596 -2.917 -27.783 1.00 81.81 185 LYS A O 1
ATOM 1474 N N . SER A 1 186 ? -10.633 -4.664 -29.190 1.00 86.25 186 SER A N 1
ATOM 1475 C CA . SER A 1 186 ? -10.556 -5.688 -28.149 1.00 86.25 186 SER A CA 1
ATOM 1476 C C . SER A 1 186 ? -9.639 -6.829 -28.575 1.00 86.25 186 SER A C 1
ATOM 1478 O O . SER A 1 186 ? -9.616 -7.234 -29.740 1.00 86.25 186 SER A O 1
ATOM 1480 N N . TYR A 1 187 ? -8.873 -7.342 -27.618 1.00 88.75 187 TYR A N 1
ATOM 1481 C CA . TYR A 1 187 ? -8.007 -8.500 -27.793 1.00 88.75 187 TYR A CA 1
ATOM 1482 C C . TYR A 1 187 ? -8.753 -9.737 -27.310 1.00 88.75 187 TYR A C 1
ATOM 1484 O O . TYR A 1 187 ? -9.185 -9.797 -26.158 1.00 88.75 187 TYR A O 1
ATOM 1492 N N . VAL A 1 188 ? -8.932 -10.710 -28.203 1.00 89.81 188 VAL A N 1
ATOM 1493 C CA . VAL A 1 188 ? -9.735 -11.906 -27.933 1.00 89.81 188 VAL A CA 1
ATOM 1494 C C . VAL A 1 188 ? -8.827 -13.097 -27.662 1.00 89.81 188 VAL A C 1
ATOM 1496 O O . VAL A 1 188 ? -8.074 -13.543 -28.528 1.00 89.81 188 VAL A O 1
ATOM 1499 N N . PHE A 1 189 ? -8.960 -13.661 -26.471 1.00 89.81 189 PHE A N 1
ATOM 1500 C CA . PHE A 1 189 ? -8.220 -14.821 -26.006 1.00 89.81 189 PHE A CA 1
ATOM 1501 C C . PHE A 1 189 ? -9.146 -16.029 -25.864 1.00 89.81 189 PHE A C 1
ATOM 1503 O O . PHE A 1 189 ? -10.330 -15.921 -25.530 1.00 89.81 189 PHE A O 1
ATOM 1510 N N . ARG A 1 190 ? -8.599 -17.219 -26.127 1.00 87.06 190 ARG A N 1
ATOM 1511 C CA . ARG A 1 190 ? -9.310 -18.481 -25.898 1.00 87.06 190 ARG A CA 1
ATOM 1512 C C . ARG A 1 190 ? -9.295 -18.791 -24.405 1.00 87.06 190 ARG A C 1
ATOM 1514 O O . ARG A 1 190 ? -8.224 -19.043 -23.868 1.00 87.06 190 ARG A O 1
ATOM 1521 N N . GLY A 1 191 ? -10.467 -18.870 -23.775 1.00 82.88 191 GLY A N 1
ATOM 1522 C CA . GLY A 1 191 ? -10.598 -19.188 -22.344 1.00 82.88 191 GLY A CA 1
ATOM 1523 C C . GLY A 1 191 ? -10.181 -20.613 -21.955 1.00 82.88 191 GLY A C 1
ATOM 1524 O O . GLY A 1 191 ? -10.155 -20.948 -20.782 1.00 82.88 191 GLY A O 1
ATOM 1525 N N . THR A 1 192 ? -9.849 -21.466 -22.929 1.00 82.06 192 THR A N 1
ATOM 1526 C CA . THR A 1 192 ? -9.407 -22.852 -22.705 1.00 82.06 192 THR A CA 1
ATOM 1527 C C . THR A 1 192 ? -7.886 -23.003 -22.618 1.00 82.06 192 THR A C 1
ATOM 1529 O O . THR A 1 192 ? -7.395 -24.130 -22.586 1.00 82.06 192 THR A O 1
ATOM 1532 N N . LYS A 1 193 ? -7.121 -21.911 -22.725 1.00 82.50 193 LYS A N 1
ATOM 1533 C CA . LYS A 1 193 ? -5.656 -21.931 -22.685 1.00 82.50 193 LYS A CA 1
ATOM 1534 C C . LYS A 1 193 ? -5.163 -20.952 -21.632 1.00 82.50 193 LYS A C 1
ATOM 1536 O O . LYS A 1 193 ? -5.456 -19.765 -21.731 1.00 82.50 193 LYS A O 1
ATOM 1541 N N . ASP A 1 194 ? -4.358 -21.449 -20.704 1.00 80.56 194 ASP A N 1
ATOM 1542 C CA . ASP A 1 194 ? -3.655 -20.601 -19.749 1.00 80.56 194 ASP A CA 1
ATOM 1543 C C . ASP A 1 194 ? -2.542 -19.826 -20.461 1.00 80.56 194 ASP A C 1
ATOM 1545 O O . ASP A 1 194 ? -1.772 -20.386 -21.250 1.00 80.56 194 ASP A O 1
ATOM 1549 N N . LEU A 1 195 ? -2.475 -18.523 -20.195 1.00 80.75 195 LEU 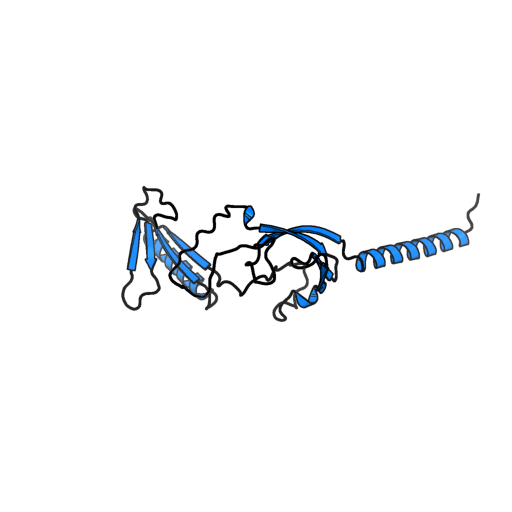A N 1
ATOM 1550 C CA . LEU A 1 195 ? -1.483 -17.613 -20.760 1.00 80.75 195 LEU A CA 1
ATOM 1551 C C . LEU A 1 195 ? -0.580 -17.093 -19.646 1.00 80.75 195 LEU A C 1
ATOM 1553 O O . LEU A 1 195 ? -1.043 -16.683 -18.584 1.00 80.75 195 LEU A O 1
ATOM 1557 N N . THR A 1 196 ? 0.726 -17.100 -19.898 1.00 81.06 196 THR A N 1
ATOM 1558 C CA . THR A 1 196 ? 1.709 -16.481 -19.000 1.00 81.06 196 THR A CA 1
ATOM 1559 C C . THR A 1 196 ? 1.879 -15.000 -19.328 1.00 81.06 196 THR A C 1
ATOM 1561 O O . THR A 1 196 ? 1.665 -14.582 -20.463 1.00 81.06 196 THR A O 1
ATOM 1564 N N . SER A 1 197 ? 2.345 -14.199 -18.365 1.00 75.50 197 SER A N 1
ATOM 1565 C CA . SER A 1 197 ? 2.556 -12.751 -18.544 1.00 75.50 197 SER A CA 1
ATOM 1566 C C . SER A 1 197 ? 3.521 -12.374 -19.675 1.00 75.50 197 SER A C 1
ATOM 1568 O O . SER A 1 197 ? 3.522 -11.233 -20.108 1.00 75.50 197 SER A O 1
ATOM 1570 N N . LYS A 1 198 ? 4.346 -13.313 -20.159 1.00 74.62 198 LYS A N 1
ATOM 1571 C CA . LYS A 1 198 ? 5.263 -13.107 -21.294 1.00 74.62 198 LYS A CA 1
ATOM 1572 C C . LYS A 1 198 ? 4.607 -13.314 -22.664 1.00 74.62 198 LYS A C 1
ATOM 1574 O O . LYS A 1 198 ? 5.240 -13.043 -23.677 1.00 74.62 198 LYS A O 1
ATOM 1579 N N . GLN A 1 199 ? 3.407 -13.887 -22.696 1.00 58.59 199 GLN A N 1
ATOM 1580 C CA . GLN A 1 199 ? 2.680 -14.249 -23.917 1.00 58.59 199 GLN A CA 1
ATOM 1581 C C . GLN A 1 199 ? 1.552 -13.262 -24.251 1.00 58.59 199 GLN A C 1
ATOM 1583 O O . GLN A 1 199 ? 0.862 -13.471 -25.250 1.00 58.59 199 GLN A O 1
ATOM 1588 N N . ILE A 1 200 ? 1.356 -12.246 -23.405 1.00 59.16 200 ILE A N 1
ATOM 1589 C CA . ILE A 1 200 ? 0.343 -11.190 -23.512 1.00 59.16 200 ILE A CA 1
ATOM 1590 C C . ILE A 1 200 ? 1.045 -9.887 -23.879 1.00 59.16 200 ILE A C 1
ATOM 1592 O O . ILE A 1 200 ? 2.111 -9.623 -23.276 1.00 59.16 200 ILE A O 1
#

pLDDT: mean 75.94, std 14.69, range [44.19, 95.44]

Sequence (200 aa):
MKTSSRCRTLLSVSLNFFALFFSITAFITNYWCVGTQRVAKPKCSKLRTHQCIDYGVNETDPNKVVYSWETGDDRFLFRQFHTGIWFSCEENIDDESEICRSFIDLAPASEALQLGLRLVLLRGPPAPLIFLYVVDTCLEEEDLQALKESLQMSLSLLPPNALVGLITFGRMVQVHELTCEGITKSYVFRGTKDLTSKQI

Organism: Larimichthys crocea (NCBI:txid215358)